Protein AF-A0A8T5LR66-F1 (afdb_monomer_lite)

Structure (mmCIF, N/CA/C/O backbone):
data_AF-A0A8T5LR66-F1
#
_entry.id   AF-A0A8T5LR66-F1
#
loop_
_atom_site.group_PDB
_atom_site.id
_atom_site.type_symbol
_atom_site.label_atom_id
_atom_site.label_alt_id
_atom_site.label_comp_id
_atom_site.label_asym_id
_atom_site.label_entity_id
_atom_site.label_seq_id
_atom_site.pdbx_PDB_ins_code
_atom_site.Cartn_x
_atom_site.Cartn_y
_atom_site.Cartn_z
_atom_site.occupancy
_atom_site.B_iso_or_equiv
_atom_site.auth_seq_id
_atom_site.auth_comp_id
_atom_site.auth_asym_id
_atom_site.auth_atom_id
_atom_site.pdbx_PDB_model_num
ATOM 1 N N . MET A 1 1 ? -13.169 14.333 25.405 1.00 42.53 1 MET A N 1
ATOM 2 C CA . MET A 1 1 ? -13.064 12.863 25.346 1.00 42.53 1 MET A CA 1
ATOM 3 C C . MET A 1 1 ? -12.714 12.524 23.920 1.00 42.53 1 MET A C 1
ATOM 5 O O . MET A 1 1 ? -13.544 12.734 23.043 1.00 42.53 1 MET A O 1
ATOM 9 N N . GLU A 1 2 ? -11.456 12.178 23.678 1.00 50.88 2 GLU A N 1
ATOM 10 C CA . GLU A 1 2 ? -11.013 11.786 22.343 1.00 50.88 2 GLU A CA 1
ATOM 11 C C . GLU A 1 2 ? -11.620 10.422 22.004 1.00 50.88 2 GLU A C 1
ATOM 13 O O . GLU A 1 2 ? -11.727 9.544 22.858 1.00 50.88 2 GLU A O 1
ATOM 18 N N . LYS A 1 3 ? -12.153 10.317 20.788 1.00 60.91 3 LYS A N 1
ATOM 19 C CA . LYS A 1 3 ? -12.926 9.171 20.306 1.00 60.91 3 LYS A CA 1
ATOM 20 C C . LYS A 1 3 ? -11.989 7.986 20.063 1.00 60.91 3 LYS A C 1
ATOM 22 O O . LYS A 1 3 ? -10.918 8.184 19.489 1.00 60.91 3 LYS A O 1
ATOM 27 N N . ASN A 1 4 ? -12.427 6.778 20.426 1.00 81.50 4 ASN A N 1
ATOM 28 C CA . ASN A 1 4 ? -11.738 5.525 20.102 1.00 81.50 4 ASN A CA 1
ATOM 29 C C . ASN A 1 4 ? -11.409 5.510 18.605 1.00 81.50 4 ASN A C 1
ATOM 31 O O . ASN A 1 4 ? -12.322 5.553 17.780 1.00 81.50 4 ASN A O 1
ATOM 35 N N . THR A 1 5 ? -10.125 5.522 18.245 1.00 86.94 5 THR A N 1
ATOM 36 C CA . THR A 1 5 ? -9.706 5.608 16.840 1.00 86.94 5 THR A CA 1
ATOM 37 C C . THR A 1 5 ? -8.951 4.353 16.434 1.00 86.94 5 THR A C 1
ATOM 39 O O . THR A 1 5 ? -7.965 3.988 17.065 1.00 86.94 5 THR A O 1
ATOM 42 N N . PHE A 1 6 ? -9.396 3.702 15.363 1.00 89.62 6 PHE A N 1
ATOM 43 C CA . PHE A 1 6 ? -8.672 2.628 14.691 1.00 89.62 6 PHE A CA 1
ATOM 44 C C . PHE A 1 6 ? -7.875 3.211 13.526 1.00 89.62 6 PHE A C 1
ATOM 46 O O . PHE A 1 6 ? -8.443 3.791 12.599 1.00 89.62 6 PHE A O 1
ATOM 53 N N . GLU A 1 7 ? -6.557 3.042 13.557 1.00 88.00 7 GLU A N 1
ATOM 54 C CA . GLU A 1 7 ? -5.647 3.463 12.498 1.00 88.00 7 GLU A CA 1
ATOM 55 C C . GLU A 1 7 ? -5.151 2.248 11.710 1.00 88.00 7 GLU A C 1
ATOM 57 O O . GLU A 1 7 ? -4.355 1.449 12.202 1.00 88.00 7 GLU A O 1
ATOM 62 N N . TRP A 1 8 ? -5.585 2.130 10.453 1.00 88.25 8 TRP A N 1
ATOM 63 C CA . TRP A 1 8 ? -5.033 1.146 9.524 1.00 88.25 8 TRP A CA 1
ATOM 64 C C . TRP A 1 8 ? -3.772 1.670 8.866 1.00 88.25 8 TRP A C 1
ATOM 66 O O . TRP A 1 8 ? -3.844 2.558 8.015 1.00 88.25 8 TRP A O 1
ATOM 76 N N . THR A 1 9 ? -2.634 1.061 9.188 1.00 82.12 9 THR A N 1
ATOM 77 C CA . THR A 1 9 ? -1.329 1.480 8.670 1.00 82.12 9 THR A CA 1
ATOM 78 C C . THR A 1 9 ? -0.774 0.480 7.653 1.00 82.12 9 THR A C 1
ATOM 80 O O . THR A 1 9 ? -0.685 -0.716 7.937 1.00 82.12 9 THR A O 1
ATOM 83 N N . CYS A 1 10 ? -0.344 0.940 6.469 1.00 78.44 10 CYS A N 1
ATOM 84 C CA . CYS A 1 10 ? 0.348 0.098 5.472 1.00 78.44 10 CYS A CA 1
ATOM 85 C C . CYS A 1 10 ? 1.529 0.803 4.805 1.00 78.44 10 CYS A C 1
ATOM 87 O O . CYS A 1 10 ? 1.403 1.969 4.465 1.00 78.44 10 CYS A O 1
ATOM 89 N N . THR A 1 11 ? 2.617 0.106 4.468 1.00 69.81 11 THR A N 1
ATOM 90 C CA . THR A 1 11 ? 3.707 0.708 3.672 1.00 69.81 11 THR A CA 1
ATOM 91 C C . THR A 1 11 ? 3.332 0.947 2.214 1.00 69.81 11 THR A C 1
ATOM 93 O O . THR A 1 11 ? 2.849 0.034 1.548 1.00 69.81 11 THR A O 1
ATOM 96 N N . GLY A 1 12 ? 3.587 2.161 1.709 1.00 61.88 12 GLY A N 1
ATOM 97 C CA . GLY A 1 12 ? 3.416 2.518 0.295 1.00 61.88 12 GLY A CA 1
ATOM 98 C C . GLY A 1 12 ? 1.957 2.635 -0.180 1.00 61.88 12 GLY A C 1
ATOM 99 O O . GLY A 1 12 ? 1.082 1.918 0.295 1.00 61.88 12 GLY A O 1
ATOM 100 N N . ASN A 1 13 ? 1.717 3.582 -1.101 1.00 61.88 13 ASN A N 1
ATOM 101 C CA . ASN A 1 13 ? 0.562 3.833 -1.998 1.00 61.88 13 ASN A CA 1
ATOM 102 C C . ASN A 1 13 ? -0.888 3.551 -1.548 1.00 61.88 13 ASN A C 1
ATOM 104 O O . ASN A 1 13 ? -1.820 3.691 -2.343 1.00 61.88 13 ASN A O 1
ATOM 108 N N . ARG A 1 14 ? -1.126 3.275 -0.261 1.00 70.25 14 ARG A N 1
ATOM 109 C CA . ARG A 1 14 ? -2.447 2.974 0.317 1.00 70.25 14 ARG A CA 1
ATOM 110 C C . ARG A 1 14 ? -3.093 1.733 -0.306 1.00 70.25 14 ARG A C 1
ATOM 112 O O . ARG A 1 14 ? -4.313 1.577 -0.264 1.00 70.25 14 ARG A O 1
ATOM 119 N N . GLY A 1 15 ? -2.280 0.840 -0.874 1.00 76.06 15 GLY A N 1
ATOM 120 C CA . GLY A 1 15 ? -2.750 -0.375 -1.535 1.00 76.06 15 GLY A CA 1
ATOM 121 C C . GLY A 1 15 ? -3.459 -1.340 -0.582 1.00 76.06 15 GLY A C 1
ATOM 122 O O . GLY A 1 15 ? -4.232 -2.171 -1.038 1.00 76.06 15 GLY A O 1
ATOM 123 N N . ARG A 1 16 ? -3.237 -1.231 0.736 1.00 86.44 16 ARG A N 1
ATOM 124 C CA . ARG A 1 16 ? -3.819 -2.134 1.746 1.00 86.44 16 ARG A CA 1
ATOM 125 C C . ARG A 1 16 ? -4.579 -1.404 2.850 1.00 86.44 16 ARG A C 1
ATOM 127 O O . ARG A 1 16 ? -5.647 -1.869 3.237 1.00 86.44 16 ARG A O 1
ATOM 134 N N . SER A 1 17 ? -4.071 -0.270 3.341 1.00 87.00 17 SER A N 1
ATOM 135 C CA . SER A 1 17 ? -4.702 0.474 4.442 1.00 87.00 17 SER A CA 1
ATOM 136 C C . SER A 1 17 ? -6.082 1.007 4.078 1.00 87.00 17 SER A C 1
ATOM 138 O O . SER A 1 17 ? -7.000 0.897 4.882 1.00 87.00 17 SER A O 1
ATOM 140 N N . GLU A 1 18 ? -6.258 1.524 2.860 1.00 88.69 18 GLU A N 1
ATOM 141 C CA . GLU A 1 18 ? -7.542 2.091 2.445 1.00 88.69 18 GLU A CA 1
ATOM 142 C C . GLU A 1 18 ? -8.639 1.025 2.271 1.00 88.69 18 GLU A C 1
ATOM 144 O O . GLU A 1 18 ? -9.711 1.189 2.857 1.00 88.69 18 GLU A O 1
ATOM 149 N N . PRO A 1 19 ? -8.394 -0.110 1.582 1.00 90.75 19 PRO A N 1
ATOM 150 C CA . PRO A 1 19 ? -9.322 -1.238 1.627 1.00 90.75 19 PRO A CA 1
ATOM 151 C C . PRO A 1 19 ? -9.619 -1.723 3.049 1.00 90.75 19 PRO A C 1
ATOM 153 O O . PRO A 1 19 ? -10.771 -1.981 3.375 1.00 90.75 19 PRO A O 1
ATOM 156 N N . SER A 1 20 ? -8.602 -1.808 3.913 1.00 92.44 20 SER A N 1
ATOM 157 C CA . SER A 1 20 ? -8.780 -2.284 5.293 1.00 92.44 20 SER A CA 1
ATOM 158 C C . SER A 1 20 ? -9.680 -1.358 6.106 1.00 92.44 20 SER A C 1
ATOM 160 O O . SER A 1 20 ? -10.569 -1.836 6.801 1.00 92.44 20 SER A O 1
ATOM 162 N N . ARG A 1 21 ? -9.529 -0.036 5.949 1.00 93.31 21 ARG A N 1
ATOM 163 C CA . ARG A 1 21 ? -10.430 0.956 6.548 1.00 93.31 21 ARG A CA 1
ATOM 164 C C . ARG A 1 21 ? -11.879 0.724 6.129 1.00 93.31 21 ARG A C 1
ATOM 166 O O . ARG A 1 21 ? -12.751 0.725 6.990 1.00 93.31 21 ARG A O 1
ATOM 173 N N . LEU A 1 22 ? -12.139 0.517 4.838 1.00 93.94 22 LEU A N 1
ATOM 174 C CA . LEU A 1 22 ? -13.497 0.285 4.335 1.00 93.94 22 LEU A CA 1
ATOM 175 C C . LEU A 1 22 ? -14.091 -1.030 4.860 1.00 93.94 22 LEU A C 1
ATOM 177 O O . LEU A 1 22 ? -15.219 -1.032 5.339 1.00 93.94 22 LEU A O 1
ATOM 181 N N . ILE A 1 23 ? -13.310 -2.116 4.865 1.00 94.75 23 ILE A N 1
ATOM 182 C CA . ILE A 1 23 ? -13.732 -3.407 5.439 1.00 94.75 23 ILE A CA 1
ATOM 183 C C . ILE A 1 23 ? -14.031 -3.264 6.941 1.00 94.75 23 ILE A C 1
ATOM 185 O O . ILE A 1 23 ? -14.982 -3.852 7.451 1.00 94.75 23 ILE A O 1
ATOM 189 N N . SER A 1 24 ? -13.246 -2.470 7.671 1.00 94.38 24 SER A N 1
ATOM 190 C CA . SER A 1 24 ? -13.518 -2.198 9.083 1.00 94.38 24 SER A CA 1
ATOM 191 C C . SER A 1 24 ? -14.770 -1.377 9.316 1.00 94.38 24 SER A C 1
ATOM 193 O O . SER A 1 24 ? -15.470 -1.655 10.281 1.00 94.38 24 SER A O 1
ATOM 195 N N . LEU A 1 25 ? -15.053 -0.383 8.475 1.00 93.94 25 LEU A N 1
ATOM 196 C CA . LEU A 1 25 ? -16.280 0.400 8.599 1.00 93.94 25 LEU A CA 1
ATOM 197 C C . LEU A 1 25 ? -17.513 -0.484 8.416 1.00 93.94 25 LEU A C 1
ATOM 199 O O . LEU A 1 25 ? -18.395 -0.439 9.264 1.00 93.94 25 LEU A O 1
ATOM 203 N N . ASP A 1 26 ? -17.520 -1.350 7.402 1.00 93.00 26 ASP A N 1
ATOM 204 C CA . ASP A 1 26 ? -18.584 -2.343 7.201 1.00 93.00 26 ASP A CA 1
ATOM 205 C C . ASP A 1 26 ? -18.747 -3.259 8.435 1.00 93.00 26 ASP A C 1
ATOM 207 O O . ASP A 1 26 ? -19.845 -3.444 8.968 1.00 93.00 26 ASP A O 1
ATOM 211 N N . ARG A 1 27 ? -17.629 -3.746 8.996 1.00 93.94 27 ARG A N 1
ATOM 212 C CA . ARG A 1 27 ? -17.646 -4.561 10.223 1.00 93.94 27 ARG A CA 1
ATOM 213 C C . ARG A 1 27 ? -18.183 -3.803 11.445 1.00 93.94 27 ARG A C 1
ATOM 215 O O . ARG A 1 27 ? -18.903 -4.390 12.248 1.00 93.94 27 ARG A O 1
ATOM 222 N N . LEU A 1 28 ? -17.838 -2.529 11.614 1.00 93.19 28 LEU A N 1
ATOM 223 C CA . LEU A 1 28 ? -18.317 -1.698 12.726 1.00 93.19 28 LEU A CA 1
ATOM 224 C C . LEU A 1 28 ? -19.781 -1.284 12.558 1.00 93.19 28 LEU A C 1
ATOM 226 O O . LEU A 1 28 ? -20.495 -1.165 13.555 1.00 93.19 28 LEU A O 1
ATOM 230 N N . GLU A 1 29 ? -20.244 -1.101 11.322 1.00 93.31 29 GLU A N 1
ATOM 231 C CA . GLU A 1 29 ? -21.654 -0.881 11.001 1.00 93.31 29 GLU A CA 1
ATOM 232 C C . GLU A 1 29 ? -22.503 -2.077 11.433 1.00 93.31 29 GLU A C 1
ATOM 234 O O . GLU A 1 29 ? -23.520 -1.899 12.105 1.00 93.31 29 GLU A O 1
ATOM 239 N N . HIS A 1 30 ? -22.032 -3.299 11.159 1.00 91.88 30 HIS A N 1
ATOM 240 C CA . HIS A 1 30 ? -22.679 -4.531 11.613 1.00 91.88 30 HIS A CA 1
ATOM 241 C C . HIS A 1 30 ? -22.893 -4.563 13.139 1.00 91.88 30 HIS A C 1
ATOM 243 O O . HIS A 1 30 ? -23.933 -5.025 13.610 1.00 91.88 30 HIS A O 1
ATOM 249 N N . TYR A 1 31 ? -21.946 -4.021 13.911 1.00 93.50 31 TYR A N 1
ATOM 250 C CA . TYR A 1 31 ? -22.053 -3.901 15.370 1.00 93.50 31 TYR A CA 1
ATOM 251 C C . TYR A 1 31 ? -22.746 -2.623 15.859 1.00 93.50 31 TYR A C 1
ATOM 253 O O . TYR A 1 31 ? -22.945 -2.470 17.062 1.00 93.50 31 TYR A O 1
ATOM 261 N N . LYS A 1 32 ? -23.142 -1.712 14.961 1.00 93.31 32 LYS A N 1
ATOM 262 C CA . LYS A 1 32 ? -23.705 -0.390 15.289 1.00 93.31 32 LYS A CA 1
ATOM 263 C C . LYS A 1 32 ? -22.756 0.484 16.124 1.00 93.31 32 LYS A C 1
ATOM 265 O O . LYS A 1 32 ? -23.194 1.216 17.007 1.00 93.31 32 LYS A O 1
ATOM 270 N N . LEU A 1 33 ? -21.454 0.416 15.836 1.00 92.88 33 LEU A N 1
ATOM 271 C CA . LEU A 1 33 ? -20.398 1.123 16.577 1.00 92.88 33 LEU A CA 1
ATOM 272 C C . LEU A 1 33 ? -19.794 2.321 15.822 1.00 92.88 33 LEU A C 1
ATOM 274 O O . LEU A 1 33 ? -18.859 2.943 16.325 1.00 92.88 33 LEU A O 1
ATOM 278 N N . LEU A 1 34 ? -20.317 2.674 14.641 1.00 89.94 34 LEU A N 1
ATOM 279 C CA . LEU A 1 34 ? -19.781 3.770 13.814 1.00 89.94 34 LEU A CA 1
ATOM 280 C C . LEU A 1 34 ? -19.778 5.139 14.517 1.00 89.94 34 LEU A C 1
ATOM 282 O O . LEU A 1 34 ? -18.896 5.954 14.260 1.00 89.94 34 LEU A O 1
ATOM 286 N N . ASP A 1 35 ? -20.715 5.384 15.436 1.00 88.25 35 ASP A N 1
ATOM 287 C CA . ASP A 1 35 ? -20.771 6.641 16.198 1.00 88.25 35 ASP A CA 1
ATOM 288 C C . ASP A 1 35 ? -19.736 6.703 17.335 1.00 88.25 35 ASP A C 1
ATOM 290 O O . ASP A 1 35 ? -19.426 7.782 17.852 1.00 88.25 35 ASP A O 1
ATOM 294 N N . LEU A 1 36 ? -19.195 5.546 17.729 1.00 87.00 36 LEU A N 1
ATOM 295 C CA . LEU A 1 36 ? -18.281 5.388 18.861 1.00 87.00 36 LEU A CA 1
ATOM 296 C C . LEU A 1 36 ? -16.822 5.272 18.427 1.00 87.00 36 LEU A C 1
ATOM 298 O O . LEU A 1 36 ? -15.931 5.686 19.173 1.00 87.00 36 LEU A O 1
ATOM 302 N N . ILE A 1 37 ? -16.581 4.702 17.245 1.00 88.69 37 ILE A N 1
ATOM 303 C CA . ILE A 1 37 ? -15.244 4.368 16.762 1.00 88.69 37 ILE A CA 1
ATOM 304 C C . ILE A 1 37 ? -14.977 5.083 15.445 1.00 88.69 37 ILE A C 1
ATOM 306 O O . ILE A 1 37 ? -15.639 4.852 14.436 1.00 88.69 37 ILE A O 1
ATOM 310 N N . ASN A 1 38 ? -13.955 5.932 15.452 1.00 88.75 38 ASN A N 1
ATOM 311 C CA . ASN A 1 38 ? -13.423 6.530 14.240 1.00 88.75 38 ASN A CA 1
ATOM 312 C C . ASN A 1 38 ? -12.459 5.548 13.559 1.00 88.75 38 ASN A C 1
ATOM 314 O O . ASN A 1 38 ? -11.653 4.915 14.236 1.00 88.75 38 ASN A O 1
ATOM 318 N N . VAL A 1 39 ? -12.490 5.444 12.230 1.00 89.00 39 VAL A N 1
ATOM 319 C CA . VAL A 1 39 ? -11.548 4.598 11.479 1.00 89.00 39 VAL A CA 1
ATOM 320 C C . VAL A 1 39 ? -10.841 5.426 10.422 1.00 89.00 39 VAL A C 1
ATOM 322 O O . VAL A 1 39 ? -11.473 5.968 9.511 1.00 89.00 39 VAL A O 1
ATOM 325 N N . ILE A 1 40 ? -9.518 5.466 10.512 1.00 87.38 40 ILE A N 1
ATOM 326 C CA . ILE A 1 40 ? -8.658 6.180 9.573 1.00 87.38 40 ILE A CA 1
ATOM 327 C C . ILE A 1 40 ? -7.748 5.212 8.824 1.00 87.38 40 ILE A C 1
ATOM 329 O O . ILE A 1 40 ? -7.439 4.113 9.294 1.00 87.38 40 ILE A O 1
ATOM 333 N N . SER A 1 41 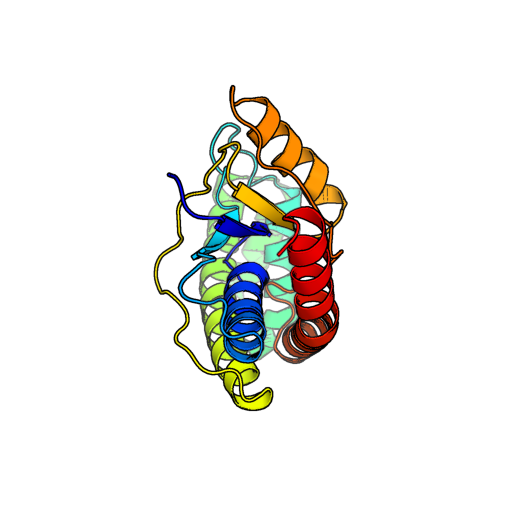? -7.316 5.631 7.641 1.00 86.62 41 SER A N 1
ATOM 334 C CA . SER A 1 41 ? -6.326 4.922 6.833 1.00 86.62 41 SER A CA 1
ATOM 335 C C . SER A 1 41 ? -5.069 5.766 6.699 1.00 86.62 41 SER A C 1
ATOM 337 O O . SER A 1 41 ? -4.987 6.711 5.912 1.00 86.62 41 SER A O 1
ATOM 339 N N . SER A 1 42 ? -4.021 5.371 7.408 1.00 76.81 42 SER A N 1
ATOM 340 C CA . SER A 1 42 ? -2.698 5.892 7.126 1.00 76.81 42 SER A CA 1
ATOM 341 C C . SER A 1 42 ? -2.004 4.945 6.151 1.00 76.81 42 SER A C 1
ATOM 343 O O . SER A 1 42 ? -1.578 3.831 6.447 1.00 76.81 42 SER A O 1
ATOM 345 N N . GLY A 1 43 ? -1.872 5.366 4.896 1.00 66.69 43 GLY A N 1
ATOM 346 C CA . GLY A 1 43 ? -0.707 4.886 4.159 1.00 66.69 43 GLY A CA 1
ATOM 347 C C . GLY A 1 43 ? 0.511 5.372 4.938 1.00 66.69 43 GLY A C 1
ATOM 348 O O . GLY A 1 43 ? 0.607 6.561 5.204 1.00 66.69 43 GLY A O 1
ATOM 349 N N . THR A 1 44 ? 1.456 4.523 5.320 1.00 54.47 44 THR A N 1
ATOM 350 C CA . THR A 1 44 ? 2.791 5.024 5.613 1.00 54.47 44 THR A CA 1
ATOM 351 C C . THR A 1 44 ? 3.415 5.475 4.292 1.00 54.47 44 THR A C 1
ATOM 353 O O . THR A 1 44 ? 4.164 4.755 3.641 1.00 54.47 44 THR A O 1
ATOM 356 N N . GLN A 1 45 ? 3.116 6.714 3.903 1.00 53.78 45 GLN A N 1
ATOM 357 C CA . GLN A 1 45 ? 4.187 7.646 3.557 1.00 53.78 45 GLN A CA 1
ATOM 358 C C . GLN A 1 45 ? 4.614 8.390 4.819 1.00 53.78 45 GLN A C 1
ATOM 360 O O . GLN A 1 45 ? 4.777 9.602 4.799 1.00 53.78 45 GLN A O 1
ATOM 365 N N . VAL A 1 46 ? 4.737 7.689 5.949 1.00 41.03 46 VAL A N 1
ATOM 366 C CA . VAL A 1 46 ? 5.171 8.357 7.171 1.00 41.03 46 VAL A CA 1
ATOM 367 C C . VAL A 1 46 ? 6.538 8.971 6.929 1.00 41.03 46 VAL A C 1
ATOM 369 O O . VAL A 1 46 ? 6.762 10.082 7.377 1.00 41.03 46 VAL A O 1
ATOM 372 N N . ASP A 1 47 ? 7.372 8.318 6.107 1.00 32.62 47 ASP A N 1
ATOM 373 C CA . ASP A 1 47 ? 8.725 8.762 5.853 1.00 32.62 47 ASP A CA 1
ATOM 374 C C . ASP A 1 47 ? 9.385 8.077 4.600 1.00 32.62 47 ASP A C 1
ATOM 376 O O . ASP A 1 47 ? 10.177 7.156 4.734 1.00 32.62 47 ASP A O 1
ATOM 380 N N . ASP A 1 48 ? 9.139 8.536 3.347 1.00 48.25 48 ASP A N 1
ATOM 381 C CA . ASP A 1 48 ? 10.301 8.858 2.444 1.00 48.25 48 ASP A CA 1
ATOM 382 C C . ASP A 1 48 ? 11.257 9.799 3.231 1.00 48.25 48 ASP A C 1
ATOM 384 O O . ASP A 1 48 ? 12.490 9.743 3.206 1.00 48.25 48 ASP A O 1
ATOM 388 N N . ILE A 1 49 ? 10.541 10.610 4.009 1.00 39.75 49 ILE A N 1
ATOM 389 C CA . ILE A 1 49 ? 10.768 11.597 5.043 1.00 39.75 49 ILE A CA 1
ATOM 390 C C . ILE A 1 49 ? 11.563 10.968 6.216 1.00 39.75 49 ILE A C 1
ATOM 392 O O . ILE A 1 49 ? 11.908 9.792 6.210 1.00 39.75 49 ILE A O 1
ATOM 396 N N . LYS A 1 50 ? 12.014 11.776 7.165 1.00 36.44 50 LYS A N 1
ATOM 397 C CA . LYS A 1 50 ? 13.066 11.536 8.164 1.00 36.44 50 LYS A CA 1
ATOM 398 C C . LYS A 1 50 ? 14.425 11.091 7.620 1.00 36.44 50 LYS A C 1
ATOM 400 O O . LYS A 1 50 ? 15.409 11.604 8.134 1.00 36.44 50 LYS A O 1
ATOM 405 N N . SER A 1 51 ? 14.547 10.214 6.617 1.00 40.56 51 SER A N 1
ATOM 406 C CA . SER A 1 51 ? 15.812 9.512 6.322 1.00 40.56 51 SER A CA 1
ATOM 407 C C . SER A 1 51 ? 16.314 9.519 4.873 1.00 40.56 51 SER A C 1
ATOM 409 O O . SER A 1 51 ? 17.455 9.115 4.652 1.00 40.56 51 SER A O 1
ATOM 411 N N . GLY A 1 52 ? 15.520 9.934 3.881 1.00 41.38 52 GLY A N 1
ATOM 412 C CA . GLY A 1 52 ? 15.945 9.910 2.472 1.00 41.38 52 GLY A CA 1
ATOM 413 C C . GLY A 1 52 ? 16.101 8.498 1.886 1.00 41.38 52 GLY A C 1
ATOM 414 O O . GLY A 1 52 ? 16.847 8.308 0.927 1.00 41.38 52 GLY A O 1
ATOM 415 N N . ARG A 1 53 ? 15.437 7.488 2.472 1.00 46.06 53 ARG A N 1
ATOM 416 C CA . ARG A 1 53 ? 15.632 6.063 2.141 1.00 46.06 53 ARG A CA 1
ATOM 417 C C . ARG A 1 53 ? 14.508 5.380 1.358 1.00 46.06 53 ARG A C 1
ATOM 419 O O . ARG A 1 53 ? 14.680 4.198 1.073 1.00 46.06 53 ARG A O 1
ATOM 426 N N . ALA A 1 54 ? 13.413 6.019 0.927 1.00 50.62 54 ALA A N 1
ATOM 427 C CA . ALA A 1 54 ? 12.473 5.302 0.037 1.00 50.62 54 ALA A CA 1
ATOM 428 C C . ALA A 1 54 ? 12.970 5.191 -1.421 1.00 50.62 54 ALA A C 1
ATOM 430 O O . ALA A 1 54 ? 12.234 4.759 -2.303 1.00 50.62 54 ALA A O 1
ATOM 431 N N . ARG A 1 55 ? 14.244 5.527 -1.668 1.00 58.59 55 ARG A N 1
ATOM 432 C CA . ARG A 1 55 ? 14.948 5.395 -2.949 1.00 58.59 55 ARG A CA 1
ATOM 433 C C . ARG A 1 55 ? 16.325 4.758 -2.772 1.00 58.59 55 ARG A C 1
ATOM 435 O O . ARG A 1 55 ? 17.313 5.268 -3.296 1.00 58.59 55 ARG A O 1
ATOM 442 N N . THR A 1 56 ? 16.432 3.674 -2.000 1.00 73.12 56 THR A N 1
ATOM 443 C CA . THR A 1 56 ? 17.656 2.863 -2.106 1.00 73.12 56 THR A CA 1
ATOM 444 C C . THR A 1 56 ? 17.752 2.312 -3.527 1.00 73.12 56 THR A C 1
ATOM 446 O O . THR A 1 56 ? 16.724 2.115 -4.186 1.00 73.12 56 THR A O 1
ATOM 449 N N . VAL A 1 57 ? 18.975 2.101 -4.015 1.00 79.69 57 VAL A N 1
ATOM 450 C CA . VAL A 1 57 ? 19.199 1.540 -5.354 1.00 79.69 57 VAL A CA 1
ATOM 451 C C . VAL A 1 57 ? 18.451 0.215 -5.489 1.00 79.69 57 VAL A C 1
ATOM 453 O O . VAL A 1 57 ? 17.733 0.030 -6.460 1.00 79.69 57 VAL A O 1
ATOM 456 N N . GLU A 1 58 ? 18.484 -0.627 -4.455 1.00 79.56 58 GLU A N 1
ATOM 457 C CA . GLU A 1 58 ? 17.829 -1.937 -4.435 1.00 79.56 58 GLU A CA 1
ATOM 458 C C . GLU A 1 58 ? 16.305 -1.840 -4.573 1.00 79.56 58 GLU A C 1
ATOM 460 O O . GLU A 1 58 ? 15.703 -2.612 -5.316 1.00 79.56 58 GLU A O 1
ATOM 465 N N . TYR A 1 59 ? 15.662 -0.892 -3.881 1.00 78.31 59 TYR A N 1
ATOM 466 C CA . TYR A 1 59 ? 14.214 -0.710 -3.997 1.00 78.31 59 TYR A CA 1
ATOM 467 C C . TYR A 1 59 ? 13.824 -0.131 -5.360 1.00 78.31 59 TYR A C 1
ATOM 469 O O . TYR A 1 59 ? 12.848 -0.577 -5.965 1.00 78.31 59 TYR A O 1
ATOM 477 N N . MET A 1 60 ? 14.590 0.846 -5.860 1.00 83.50 60 MET A N 1
ATOM 478 C CA . MET A 1 60 ? 14.359 1.389 -7.198 1.00 83.50 60 MET A CA 1
ATOM 479 C C . MET A 1 60 ? 14.516 0.300 -8.257 1.00 83.50 60 MET A C 1
ATOM 481 O O . MET A 1 60 ? 13.646 0.174 -9.115 1.00 83.50 60 MET A O 1
ATOM 485 N N . ASP A 1 61 ? 15.561 -0.517 -8.154 1.00 88.50 61 ASP A N 1
ATOM 486 C CA . ASP A 1 61 ? 15.810 -1.628 -9.063 1.00 88.50 61 ASP A CA 1
ATOM 487 C C . ASP A 1 61 ? 14.719 -2.691 -8.997 1.00 88.50 61 ASP A C 1
ATOM 489 O O . ASP A 1 61 ? 14.283 -3.146 -10.048 1.00 88.50 61 ASP A O 1
ATOM 493 N N . ASP A 1 62 ? 14.218 -3.066 -7.817 1.00 87.00 62 ASP A N 1
ATOM 494 C CA . ASP A 1 62 ? 13.094 -4.008 -7.715 1.00 87.00 62 ASP A CA 1
ATOM 495 C C . ASP A 1 62 ? 11.863 -3.495 -8.483 1.00 87.00 62 ASP A C 1
ATOM 497 O O . ASP A 1 62 ? 11.308 -4.197 -9.333 1.00 87.00 62 ASP A O 1
ATOM 501 N N . ILE A 1 63 ? 11.471 -2.236 -8.265 1.00 87.50 63 ILE A N 1
ATOM 502 C CA . ILE A 1 63 ? 10.321 -1.639 -8.960 1.00 87.50 63 ILE A CA 1
ATOM 503 C C . ILE A 1 63 ? 10.571 -1.507 -10.467 1.00 87.50 63 ILE A C 1
ATOM 505 O O . ILE A 1 63 ? 9.681 -1.808 -11.267 1.00 87.50 63 ILE A O 1
ATOM 509 N N . ILE A 1 64 ? 11.773 -1.096 -10.871 1.00 93.12 64 ILE A N 1
ATOM 510 C CA . ILE A 1 64 ? 12.154 -0.999 -12.282 1.00 93.12 64 ILE A CA 1
ATOM 511 C C . ILE A 1 64 ? 12.140 -2.385 -12.940 1.00 93.12 64 ILE A C 1
ATOM 513 O O . ILE A 1 64 ? 11.585 -2.537 -14.024 1.00 93.12 64 ILE A O 1
ATOM 517 N N . ASN A 1 65 ? 12.675 -3.415 -12.288 1.00 93.94 65 ASN A N 1
ATOM 518 C CA . ASN A 1 65 ? 12.717 -4.776 -12.822 1.00 93.94 65 ASN A CA 1
ATOM 519 C C . ASN A 1 65 ? 11.308 -5.362 -12.981 1.00 93.94 65 ASN A C 1
ATOM 521 O O . ASN A 1 65 ? 11.020 -5.995 -13.998 1.00 93.94 65 ASN A O 1
ATOM 525 N N . ARG A 1 66 ? 10.387 -5.089 -12.046 1.00 93.00 66 ARG A N 1
ATOM 526 C CA . ARG A 1 66 ? 8.958 -5.412 -12.227 1.00 93.00 66 ARG A CA 1
ATOM 527 C C . ARG A 1 66 ? 8.387 -4.725 -13.468 1.00 93.00 66 ARG A C 1
ATOM 529 O O . ARG A 1 66 ? 7.684 -5.364 -14.249 1.00 93.00 66 ARG A O 1
ATOM 536 N N . ALA A 1 67 ? 8.711 -3.449 -13.683 1.00 95.06 67 ALA A N 1
ATOM 537 C CA . ALA A 1 67 ? 8.263 -2.700 -14.856 1.00 95.06 67 ALA A CA 1
ATOM 538 C C . ALA A 1 67 ? 8.860 -3.232 -16.165 1.00 95.06 67 ALA A C 1
ATOM 540 O O . ALA A 1 67 ? 8.137 -3.349 -17.150 1.00 95.06 67 ALA A O 1
ATOM 541 N N . VAL A 1 68 ? 10.134 -3.634 -16.171 1.00 96.56 68 VAL A N 1
ATOM 542 C CA . VAL A 1 68 ? 10.773 -4.308 -17.311 1.00 96.56 68 VAL A CA 1
ATOM 543 C C . VAL A 1 68 ? 10.063 -5.626 -17.625 1.00 96.56 68 VAL A C 1
ATOM 545 O O . VAL A 1 68 ? 9.679 -5.853 -18.772 1.00 96.56 68 VAL A O 1
ATOM 548 N N . ASN A 1 69 ? 9.812 -6.461 -16.613 1.00 95.75 69 ASN A N 1
ATOM 549 C CA . ASN A 1 69 ? 9.123 -7.746 -16.779 1.00 95.75 69 ASN A CA 1
ATOM 550 C C . ASN A 1 69 ? 7.703 -7.580 -17.339 1.00 95.75 69 ASN A C 1
ATOM 552 O O . ASN A 1 69 ? 7.245 -8.406 -18.128 1.00 95.75 69 ASN A O 1
ATOM 556 N N . ARG A 1 70 ? 7.019 -6.490 -16.973 1.00 95.00 70 ARG A N 1
ATOM 557 C CA . ARG A 1 70 ? 5.670 -6.159 -17.454 1.00 95.00 70 ARG A CA 1
ATOM 558 C C . ARG A 1 70 ? 5.655 -5.218 -18.658 1.00 95.00 70 ARG A C 1
ATOM 560 O O . ARG A 1 70 ? 4.585 -4.821 -19.117 1.00 95.00 70 ARG A O 1
ATOM 567 N N . ASN A 1 71 ? 6.811 -4.885 -19.233 1.00 96.25 71 ASN A N 1
ATOM 568 C CA . ASN A 1 71 ? 6.883 -3.857 -20.268 1.00 96.25 71 ASN A CA 1
ATOM 569 C C . ASN A 1 71 ? 6.115 -4.230 -21.542 1.00 96.25 71 ASN A C 1
ATOM 571 O O . ASN A 1 71 ? 5.571 -3.360 -22.212 1.00 96.25 71 ASN A O 1
ATOM 575 N N . LYS A 1 72 ? 6.042 -5.525 -21.867 1.00 94.62 72 LYS A N 1
ATOM 576 C CA . LYS A 1 72 ? 5.281 -6.023 -23.023 1.00 94.62 72 LYS A CA 1
ATOM 577 C C . LYS A 1 72 ? 3.772 -5.786 -22.882 1.00 94.62 72 LYS A C 1
ATOM 579 O O . LYS A 1 72 ? 3.101 -5.582 -23.885 1.00 94.62 72 LYS A O 1
ATOM 584 N N . GLU A 1 73 ? 3.259 -5.846 -21.658 1.00 94.62 73 GLU A N 1
ATOM 585 C CA . GLU A 1 73 ? 1.842 -5.643 -21.341 1.00 94.62 73 GLU A CA 1
ATOM 586 C C . GLU A 1 73 ? 1.510 -4.149 -21.242 1.00 94.62 73 GLU A C 1
ATOM 588 O O . GLU A 1 73 ? 0.493 -3.702 -21.763 1.00 94.62 73 GLU A O 1
ATOM 593 N N . LEU A 1 74 ? 2.386 -3.375 -20.597 1.00 93.88 74 LEU A N 1
ATOM 594 C CA . LEU A 1 74 ? 2.073 -2.014 -20.155 1.00 93.88 74 LEU A CA 1
ATOM 595 C C . LEU A 1 74 ? 2.765 -0.900 -20.944 1.00 93.88 74 LEU A C 1
ATOM 597 O O . LEU A 1 74 ? 2.402 0.264 -20.794 1.00 93.88 74 LEU A O 1
ATOM 601 N N . GLY A 1 75 ? 3.788 -1.219 -21.740 1.00 95.75 75 GLY A N 1
ATOM 602 C CA . GLY A 1 75 ? 4.529 -0.232 -22.530 1.00 95.75 75 GLY A CA 1
ATOM 603 C C . GLY A 1 75 ? 5.174 0.884 -21.697 1.00 95.75 75 GLY A C 1
ATOM 604 O O . GLY A 1 75 ? 5.232 2.025 -22.149 1.00 95.75 75 GLY A O 1
ATOM 605 N N . ILE A 1 76 ? 5.634 0.582 -20.477 1.00 96.44 76 ILE A N 1
ATOM 606 C CA . ILE A 1 76 ? 6.194 1.570 -19.535 1.00 96.44 76 ILE A CA 1
ATOM 607 C C . ILE A 1 76 ? 7.443 2.249 -20.123 1.00 96.44 76 ILE A C 1
ATOM 609 O O . ILE A 1 76 ? 7.623 3.463 -20.008 1.00 96.44 76 ILE A O 1
ATOM 613 N N . TYR A 1 77 ? 8.300 1.468 -20.769 1.00 97.44 77 TYR A N 1
ATOM 614 C CA . TYR A 1 77 ? 9.573 1.862 -21.352 1.00 97.44 77 TYR A CA 1
ATOM 615 C C . TYR A 1 77 ? 9.597 1.573 -22.855 1.00 97.44 77 TYR A C 1
ATOM 617 O O . TYR A 1 77 ? 9.160 0.524 -23.333 1.00 97.44 77 TYR A O 1
ATOM 625 N N . THR A 1 78 ? 10.171 2.503 -23.606 1.00 97.12 78 THR A N 1
ATOM 626 C CA . THR A 1 78 ? 10.514 2.335 -25.019 1.00 97.12 78 THR A CA 1
ATOM 627 C C . THR A 1 78 ? 11.722 1.400 -25.183 1.00 97.12 78 THR A C 1
ATOM 629 O O . THR A 1 78 ? 12.493 1.218 -24.237 1.00 97.12 78 THR A O 1
ATOM 632 N N . PRO A 1 79 ? 11.958 0.839 -26.385 1.00 95.94 79 PRO A N 1
ATOM 633 C CA . PRO A 1 79 ? 13.147 0.021 -26.639 1.00 95.94 79 PRO A CA 1
ATOM 634 C C . PRO A 1 79 ? 14.468 0.739 -26.315 1.00 95.94 79 PRO A C 1
ATOM 636 O O . PRO A 1 79 ? 15.342 0.159 -25.680 1.00 95.94 79 PRO A O 1
ATOM 639 N N . VAL A 1 80 ? 14.581 2.027 -26.667 1.00 96.44 80 VAL A N 1
ATOM 640 C CA . VAL A 1 80 ? 15.774 2.849 -26.385 1.00 96.44 80 VAL A CA 1
ATOM 641 C C . VAL A 1 80 ? 15.985 3.028 -24.879 1.00 96.44 80 VAL A C 1
ATOM 643 O O . VAL A 1 80 ? 17.107 2.925 -24.383 1.00 96.44 80 VAL A O 1
ATOM 646 N N . GLU A 1 81 ? 14.906 3.264 -24.132 1.00 96.38 81 GLU A N 1
ATOM 647 C CA . GLU A 1 81 ? 14.960 3.386 -22.674 1.00 96.38 81 GLU A CA 1
ATOM 648 C C . GLU A 1 81 ? 15.424 2.084 -22.015 1.00 96.38 81 GLU A C 1
ATOM 650 O O . GLU A 1 81 ? 16.286 2.137 -21.140 1.00 96.38 81 GLU A O 1
ATOM 655 N N . LEU A 1 82 ? 14.923 0.927 -22.465 1.00 96.12 82 LEU A N 1
ATOM 656 C CA . LEU A 1 82 ? 15.337 -0.384 -21.951 1.00 96.12 82 LEU A CA 1
ATOM 657 C C . LEU A 1 82 ? 16.834 -0.649 -22.153 1.00 96.12 82 LEU A C 1
ATOM 659 O O . LEU A 1 82 ? 17.484 -1.205 -21.267 1.00 96.12 82 LEU A O 1
ATOM 663 N N . ASP A 1 83 ? 17.400 -0.247 -23.290 1.00 94.62 83 ASP A N 1
ATOM 664 C CA . ASP A 1 83 ? 18.838 -0.387 -23.525 1.00 94.62 83 ASP A CA 1
ATOM 665 C C . ASP A 1 83 ? 19.656 0.577 -22.664 1.00 94.62 83 ASP A C 1
ATOM 667 O O . ASP A 1 83 ? 20.663 0.175 -22.075 1.00 94.62 83 ASP A O 1
ATOM 671 N N . SER A 1 84 ? 19.197 1.822 -22.508 1.00 94.19 84 SER A N 1
ATOM 672 C CA . SER A 1 84 ? 19.858 2.784 -21.620 1.00 94.19 84 SER A CA 1
ATOM 673 C C . SER A 1 84 ? 19.809 2.351 -20.149 1.00 94.19 84 SER A C 1
ATOM 675 O O . SER A 1 84 ? 20.781 2.542 -19.416 1.00 94.19 84 SER A O 1
ATOM 677 N N . LEU A 1 85 ? 18.722 1.696 -19.727 1.00 94.19 85 LEU A N 1
ATOM 678 C CA . LEU A 1 85 ? 18.536 1.233 -18.359 1.00 94.19 85 LEU A CA 1
ATOM 679 C C . LEU A 1 85 ? 19.612 0.217 -17.951 1.00 94.19 85 LEU A C 1
ATOM 681 O O . LEU A 1 85 ? 20.138 0.309 -16.846 1.00 94.19 85 LEU A O 1
ATOM 685 N N . LYS A 1 86 ? 20.023 -0.682 -18.855 1.00 91.69 86 LYS A N 1
ATOM 686 C CA . LYS A 1 86 ? 21.108 -1.652 -18.595 1.00 91.69 86 LYS A CA 1
ATOM 687 C C . LYS A 1 86 ? 22.418 -0.958 -18.204 1.00 91.69 86 LYS A C 1
ATOM 689 O O . LYS A 1 86 ? 23.153 -1.442 -17.345 1.00 91.69 86 LYS A O 1
ATOM 694 N N . ILE A 1 87 ? 22.713 0.184 -18.830 1.00 91.06 87 ILE A N 1
ATOM 695 C CA . ILE A 1 87 ? 23.907 0.992 -18.542 1.00 91.06 87 ILE A CA 1
ATOM 696 C C . ILE A 1 87 ? 23.743 1.708 -17.199 1.00 91.06 87 ILE A C 1
ATOM 698 O O . ILE A 1 87 ? 24.664 1.721 -16.383 1.00 91.06 87 ILE A O 1
ATOM 702 N N . VAL A 1 88 ? 22.562 2.276 -16.960 1.00 90.44 88 VAL A N 1
ATOM 703 C CA . VAL A 1 88 ? 22.232 2.997 -15.725 1.00 90.44 88 VAL A CA 1
ATOM 704 C C . VAL A 1 88 ? 22.322 2.087 -14.498 1.00 90.44 88 VAL A C 1
ATOM 706 O O . VAL A 1 88 ? 22.951 2.475 -13.513 1.00 90.44 88 VAL A O 1
ATOM 709 N N . GLN A 1 89 ? 21.770 0.872 -14.577 1.00 89.19 89 GLN A N 1
ATOM 710 C CA . GLN A 1 89 ? 21.837 -0.128 -13.507 1.00 89.19 89 GLN A CA 1
ATOM 711 C C . GLN A 1 89 ? 23.277 -0.569 -13.238 1.00 89.19 89 GLN A C 1
ATOM 713 O O . GLN A 1 89 ? 23.699 -0.632 -12.092 1.00 89.19 89 GLN A O 1
ATOM 718 N N . LYS A 1 90 ? 24.092 -0.776 -14.282 1.00 88.62 90 LYS A N 1
ATOM 719 C CA . LYS A 1 90 ? 25.513 -1.124 -14.108 1.00 88.62 90 LYS A CA 1
ATOM 720 C C . LYS A 1 90 ? 26.310 -0.036 -13.378 1.00 88.62 90 LYS A C 1
ATOM 722 O O . LYS A 1 90 ? 27.244 -0.346 -12.643 1.00 88.62 90 LYS A O 1
ATOM 727 N N . ASN A 1 91 ? 25.952 1.227 -13.593 1.00 86.56 91 ASN A N 1
ATOM 728 C CA . ASN A 1 91 ? 26.648 2.373 -13.012 1.00 86.56 91 ASN A CA 1
ATOM 729 C C . ASN A 1 91 ? 26.083 2.805 -11.647 1.00 86.56 91 ASN A C 1
ATOM 731 O O . ASN A 1 91 ? 26.618 3.746 -11.063 1.00 86.56 91 ASN A O 1
ATOM 735 N N . ASN A 1 92 ? 25.012 2.168 -11.148 1.00 82.62 92 ASN A N 1
ATOM 736 C CA . ASN A 1 92 ? 24.330 2.511 -9.890 1.00 82.62 92 ASN A CA 1
ATOM 737 C C . ASN A 1 92 ? 24.032 4.016 -9.732 1.00 82.62 92 ASN A C 1
ATOM 739 O O . ASN A 1 92 ? 24.100 4.586 -8.641 1.00 82.62 92 ASN A O 1
ATOM 743 N N . SER A 1 93 ? 23.713 4.690 -10.838 1.00 82.88 93 SER A N 1
ATOM 744 C CA . SER A 1 93 ? 23.466 6.132 -10.841 1.00 82.88 93 SER A CA 1
ATOM 745 C C . SER A 1 93 ? 22.066 6.433 -10.304 1.00 82.88 93 SER A C 1
ATOM 747 O O . SER A 1 93 ? 21.087 6.384 -11.048 1.00 82.88 93 SER A O 1
ATOM 749 N N . ILE A 1 94 ? 21.963 6.777 -9.014 1.00 81.62 94 ILE A N 1
ATOM 750 C CA . ILE A 1 94 ? 20.692 7.079 -8.319 1.00 81.62 94 ILE A CA 1
ATOM 751 C C . ILE A 1 94 ? 19.835 8.086 -9.095 1.00 81.62 94 ILE A C 1
ATOM 753 O O . ILE A 1 94 ? 18.639 7.873 -9.285 1.00 81.62 94 ILE A O 1
ATOM 757 N N . ASN A 1 95 ? 20.444 9.170 -9.585 1.00 81.25 95 ASN A N 1
ATOM 758 C CA . ASN A 1 95 ? 19.720 10.215 -10.311 1.00 81.25 95 ASN A CA 1
ATOM 759 C C . ASN A 1 95 ? 19.088 9.687 -11.604 1.00 81.25 95 ASN A C 1
ATOM 761 O O . ASN A 1 95 ? 17.979 10.084 -11.956 1.00 81.25 95 ASN A O 1
ATOM 765 N N . GLN A 1 96 ? 19.777 8.781 -12.300 1.00 86.31 96 GLN A N 1
ATOM 766 C CA . GLN A 1 96 ? 19.272 8.179 -13.530 1.00 86.31 96 GLN A CA 1
ATOM 767 C C . GLN A 1 96 ? 18.248 7.078 -13.233 1.00 86.31 96 GLN A C 1
ATOM 769 O O . GLN A 1 96 ? 17.210 7.039 -13.887 1.00 86.31 96 GLN A O 1
ATOM 774 N N . LEU A 1 97 ? 18.469 6.246 -12.211 1.00 89.31 97 LEU A N 1
ATOM 775 C CA . LEU A 1 97 ? 17.491 5.251 -11.753 1.00 89.31 97 LEU A CA 1
ATOM 776 C C . LEU A 1 97 ? 16.169 5.907 -11.347 1.00 89.31 97 LEU A C 1
ATOM 778 O O . LEU A 1 97 ? 15.098 5.401 -11.677 1.00 89.31 97 LEU A O 1
ATOM 782 N N . ASN A 1 98 ? 16.234 7.081 -10.714 1.00 87.25 98 ASN A N 1
ATOM 783 C CA . ASN A 1 98 ? 15.051 7.817 -10.292 1.00 87.25 98 ASN A CA 1
ATOM 784 C C . ASN A 1 98 ? 14.109 8.155 -11.462 1.00 87.25 98 ASN A C 1
ATOM 786 O O . ASN A 1 98 ? 12.894 8.127 -11.283 1.00 87.25 98 ASN A O 1
ATOM 790 N N . TYR A 1 99 ? 14.635 8.419 -12.663 1.00 90.62 99 TYR A N 1
ATOM 791 C CA . TYR A 1 99 ? 13.807 8.638 -13.853 1.00 90.62 99 TYR A CA 1
ATOM 792 C C . TYR A 1 99 ? 12.959 7.400 -14.195 1.00 90.62 99 TYR A C 1
ATOM 794 O O . TYR A 1 99 ? 11.731 7.485 -14.297 1.00 90.62 99 TYR A O 1
ATOM 802 N N . PHE A 1 100 ? 13.594 6.230 -14.314 1.00 93.50 100 PHE A N 1
ATOM 803 C CA . PHE A 1 100 ? 12.906 4.975 -14.640 1.00 93.50 100 PHE A CA 1
ATOM 804 C C . PHE A 1 100 ? 11.936 4.554 -13.540 1.00 93.50 100 PHE A C 1
ATOM 806 O O . PHE A 1 100 ? 10.818 4.119 -13.829 1.00 93.50 100 PHE A O 1
ATOM 813 N N . PHE A 1 101 ? 12.349 4.728 -12.288 1.00 90.31 101 PHE A N 1
ATOM 814 C CA . PHE A 1 101 ? 11.539 4.461 -11.111 1.00 90.31 101 PHE A CA 1
ATOM 815 C C . PHE A 1 101 ? 10.270 5.324 -11.078 1.00 90.31 101 PHE A C 1
ATOM 817 O O . PHE A 1 101 ? 9.169 4.808 -10.887 1.00 90.31 101 PHE A O 1
ATOM 824 N N . GLN A 1 102 ? 10.378 6.633 -11.326 1.00 88.69 102 GLN A N 1
ATOM 825 C CA . GLN A 1 102 ? 9.217 7.531 -11.362 1.00 88.69 102 GLN A CA 1
ATOM 826 C C . GLN A 1 102 ? 8.231 7.157 -12.477 1.00 88.69 102 GLN A C 1
ATOM 828 O O . GLN A 1 102 ? 7.015 7.201 -12.280 1.00 88.69 102 GLN A O 1
ATOM 833 N N . LYS A 1 103 ? 8.738 6.731 -13.638 1.00 92.44 103 LYS A N 1
ATOM 834 C CA . LYS A 1 103 ? 7.891 6.281 -14.748 1.00 92.44 103 LYS A CA 1
ATOM 835 C C . LYS A 1 103 ? 7.131 4.995 -14.401 1.00 92.44 103 LYS A C 1
ATOM 837 O O . LYS A 1 103 ? 5.917 4.943 -14.595 1.00 92.44 103 LYS A O 1
ATOM 842 N N . ALA A 1 104 ? 7.814 4.005 -13.821 1.00 91.19 104 ALA A N 1
ATOM 843 C CA . ALA A 1 104 ? 7.191 2.765 -13.351 1.00 91.19 104 ALA A CA 1
ATOM 844 C C . ALA A 1 104 ? 6.141 3.021 -12.265 1.00 91.19 104 ALA A C 1
ATOM 846 O O . ALA A 1 104 ? 5.002 2.572 -12.378 1.00 91.19 104 ALA A O 1
ATOM 847 N N . THR A 1 105 ? 6.499 3.788 -11.233 1.00 87.38 105 THR A N 1
ATOM 848 C CA . THR A 1 105 ? 5.598 4.074 -10.108 1.00 87.38 105 THR A CA 1
ATOM 849 C C . THR A 1 105 ? 4.339 4.806 -10.554 1.00 87.38 105 THR A C 1
ATOM 851 O O . THR A 1 105 ? 3.259 4.475 -10.068 1.00 87.38 105 THR A O 1
ATOM 854 N N . LYS A 1 106 ? 4.427 5.740 -11.508 1.00 86.19 106 LYS A N 1
ATOM 855 C CA . LYS A 1 106 ? 3.246 6.401 -12.079 1.00 86.19 106 LYS A CA 1
ATOM 856 C C . LYS A 1 106 ? 2.266 5.400 -12.702 1.00 86.19 106 LYS A C 1
ATOM 858 O O . LYS A 1 106 ? 1.075 5.471 -12.407 1.00 86.19 106 LYS A O 1
ATOM 863 N N . VAL A 1 107 ? 2.754 4.470 -13.528 1.00 90.62 107 VAL A N 1
ATOM 864 C CA . VAL A 1 107 ? 1.903 3.456 -14.181 1.00 90.62 107 VAL A CA 1
ATOM 865 C C . VAL A 1 107 ? 1.306 2.505 -13.147 1.00 90.62 107 VAL A C 1
ATOM 867 O O . VAL A 1 107 ? 0.089 2.352 -13.081 1.00 90.62 107 VAL A O 1
ATOM 870 N N . PHE A 1 108 ? 2.140 1.946 -12.272 1.00 89.38 108 PHE A N 1
ATOM 871 C CA . PHE A 1 108 ? 1.694 1.008 -11.243 1.00 89.38 108 PHE A CA 1
ATOM 872 C C . PHE A 1 108 ? 0.719 1.628 -10.238 1.00 89.38 108 PHE A C 1
ATOM 874 O O . PHE A 1 108 ? -0.175 0.938 -9.760 1.00 89.38 108 PHE A O 1
ATOM 881 N N . SER A 1 109 ? 0.835 2.924 -9.934 1.00 84.62 109 SER A N 1
ATOM 882 C CA . SER A 1 109 ? -0.117 3.606 -9.043 1.00 84.62 109 SER A CA 1
ATOM 883 C C . SER A 1 109 ? -1.493 3.758 -9.688 1.00 84.62 109 SER A C 1
ATOM 885 O O . SER A 1 109 ? -2.506 3.617 -9.002 1.00 84.62 109 SER A O 1
ATOM 887 N N . ALA A 1 110 ? -1.537 4.014 -10.999 1.00 86.25 110 ALA A N 1
ATOM 888 C CA . ALA A 1 110 ? -2.785 4.059 -11.752 1.00 86.25 110 ALA A CA 1
ATOM 889 C C . ALA A 1 110 ? -3.437 2.667 -11.840 1.00 86.25 110 ALA A C 1
ATOM 891 O O . ALA A 1 110 ? -4.629 2.540 -11.561 1.00 86.25 110 ALA A O 1
ATOM 892 N N . GLU A 1 111 ? -2.656 1.624 -12.146 1.00 89.62 111 GLU A N 1
ATOM 893 C CA . GLU A 1 111 ? -3.140 0.235 -12.132 1.00 89.62 111 GLU A CA 1
ATOM 894 C C . GLU A 1 111 ? -3.668 -0.173 -10.752 1.00 89.62 111 GLU A C 1
ATOM 896 O O . GLU A 1 111 ? -4.791 -0.657 -10.644 1.00 89.62 111 GLU A O 1
ATOM 901 N N . GLU A 1 112 ? -2.906 0.066 -9.680 1.00 86.81 112 GLU A N 1
ATOM 902 C CA . GLU A 1 112 ? -3.305 -0.294 -8.314 1.00 86.81 112 GLU A CA 1
ATOM 903 C C . GLU A 1 112 ? -4.584 0.433 -7.877 1.00 86.81 112 GLU A C 1
ATOM 905 O O . GLU A 1 112 ? -5.427 -0.135 -7.181 1.00 86.81 112 GLU A O 1
ATOM 910 N N . TYR A 1 113 ? -4.769 1.691 -8.284 1.00 85.56 113 TYR A N 1
ATOM 911 C CA . TYR A 1 113 ? -6.031 2.394 -8.059 1.00 85.56 113 TYR A CA 1
ATOM 912 C C . TYR A 1 113 ? -7.202 1.722 -8.793 1.00 85.56 113 TYR A C 1
ATOM 914 O O . TYR A 1 113 ? -8.242 1.479 -8.179 1.00 85.56 113 TYR A O 1
ATOM 922 N N . GLY A 1 114 ? -7.021 1.354 -10.065 1.00 89.06 114 GLY A N 1
ATOM 923 C CA . GLY A 1 114 ? -8.031 0.624 -10.835 1.00 89.06 114 GLY A CA 1
ATOM 924 C C . GLY A 1 114 ? -8.374 -0.734 -10.217 1.00 89.06 114 GLY A C 1
ATOM 925 O O . GLY A 1 114 ? -9.547 -1.043 -10.007 1.00 89.06 114 GLY A O 1
ATOM 926 N N . HIS A 1 115 ? -7.360 -1.515 -9.837 1.00 90.94 115 HIS A N 1
ATOM 927 C CA . HIS A 1 115 ? -7.549 -2.808 -9.179 1.00 90.94 115 HIS A CA 1
ATOM 928 C C . HIS A 1 115 ? -8.269 -2.668 -7.835 1.00 90.94 115 HIS A C 1
ATOM 930 O O . HIS A 1 115 ? -9.152 -3.468 -7.541 1.00 90.94 115 HIS A O 1
ATOM 936 N N . ARG A 1 116 ? -7.970 -1.633 -7.037 1.00 88.25 116 ARG A N 1
ATOM 937 C CA . ARG A 1 116 ? -8.714 -1.342 -5.799 1.00 88.25 116 ARG A CA 1
ATOM 938 C C . ARG A 1 116 ? -10.199 -1.156 -6.045 1.00 88.25 116 ARG A C 1
ATOM 940 O O . ARG A 1 116 ? -11.005 -1.796 -5.376 1.00 88.25 116 ARG A O 1
ATOM 947 N N . GLN A 1 117 ? -10.554 -0.290 -6.990 1.00 88.94 117 GLN A N 1
ATOM 948 C CA . GLN A 1 117 ? -11.955 -0.028 -7.311 1.00 88.94 117 GLN A CA 1
ATOM 949 C C . GLN A 1 117 ? -12.672 -1.289 -7.796 1.00 88.94 117 GLN A C 1
ATOM 951 O O . GLN A 1 117 ? -13.821 -1.529 -7.428 1.00 88.94 117 GLN A O 1
ATOM 956 N N . GLU A 1 118 ? -11.995 -2.102 -8.606 1.00 92.00 118 GLU A N 1
ATOM 957 C CA . GLU A 1 118 ? -12.532 -3.376 -9.072 1.00 92.00 118 GLU A CA 1
ATOM 958 C C . GLU A 1 118 ? -12.760 -4.351 -7.909 1.00 92.00 118 GLU A C 1
ATOM 960 O O . GLU A 1 118 ? -13.834 -4.942 -7.810 1.00 92.00 118 GLU A O 1
ATOM 965 N N . MET A 1 119 ? -11.786 -4.493 -7.006 1.00 92.62 119 MET A N 1
ATOM 966 C CA . MET A 1 119 ? -11.887 -5.425 -5.882 1.00 92.62 119 MET A CA 1
ATOM 967 C C . MET A 1 119 ? -12.956 -5.007 -4.871 1.00 92.62 119 MET A C 1
ATOM 969 O O . MET A 1 119 ? -13.704 -5.866 -4.415 1.00 92.62 119 MET A O 1
ATOM 973 N N . LEU A 1 120 ? -13.099 -3.711 -4.570 1.00 90.31 120 LEU A N 1
ATOM 974 C CA . LEU A 1 120 ? -14.186 -3.229 -3.707 1.00 90.31 120 LEU A CA 1
ATOM 975 C C . LEU A 1 120 ? -15.558 -3.651 -4.246 1.00 90.31 120 LEU A C 1
ATOM 977 O O . LEU A 1 120 ? -16.375 -4.178 -3.495 1.00 90.31 120 LEU A O 1
ATOM 981 N N . LYS A 1 121 ? -15.776 -3.508 -5.560 1.00 91.44 121 LYS A N 1
ATOM 982 C CA . LYS A 1 121 ? -17.006 -3.972 -6.220 1.00 91.44 121 LYS A CA 1
ATOM 983 C C . LYS A 1 121 ? -17.135 -5.492 -6.177 1.00 91.44 121 LYS A C 1
ATOM 985 O O . LYS A 1 121 ? -18.202 -5.995 -5.855 1.00 91.44 121 LYS A O 1
ATOM 990 N N . TYR A 1 122 ? -16.061 -6.220 -6.483 1.00 92.81 122 TYR A N 1
ATOM 991 C CA . TYR A 1 122 ? -16.059 -7.686 -6.497 1.00 92.81 122 TYR A CA 1
ATOM 992 C C . TYR A 1 122 ? -16.428 -8.290 -5.132 1.00 92.81 122 TYR A C 1
ATOM 994 O O . TYR A 1 122 ? -17.126 -9.299 -5.081 1.00 92.81 122 TYR A O 1
ATOM 1002 N N .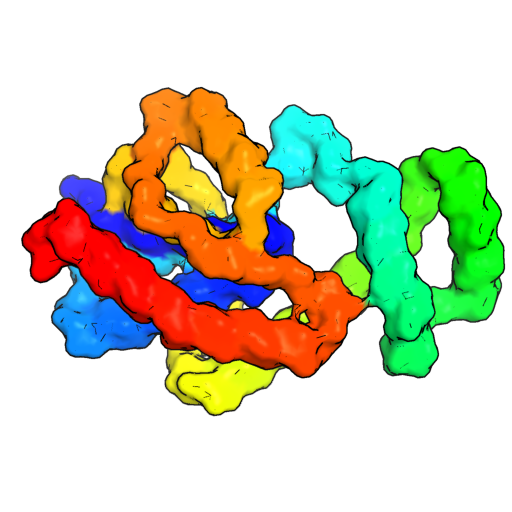 PHE A 1 123 ? -15.990 -7.669 -4.033 1.00 90.88 123 PHE A N 1
ATOM 1003 C CA . PHE A 1 123 ? -16.278 -8.112 -2.664 1.00 90.88 123 PHE A CA 1
ATOM 1004 C C . PHE A 1 123 ? -17.495 -7.425 -2.024 1.00 90.88 123 PHE A C 1
ATOM 1006 O O . PHE A 1 123 ? -17.727 -7.621 -0.836 1.00 90.88 123 PHE A O 1
ATOM 1013 N N . ASN A 1 124 ? -18.282 -6.656 -2.789 1.00 91.62 124 ASN A N 1
ATOM 1014 C CA . ASN A 1 124 ? -19.444 -5.901 -2.302 1.00 91.62 124 ASN A CA 1
ATOM 1015 C C . ASN A 1 124 ? -19.142 -4.971 -1.110 1.00 91.62 124 ASN A C 1
ATOM 1017 O O . ASN A 1 124 ? -19.992 -4.780 -0.246 1.00 91.62 124 ASN A O 1
ATOM 1021 N N . ILE A 1 125 ? -17.949 -4.374 -1.061 1.00 89.25 125 ILE A N 1
ATOM 1022 C CA . ILE A 1 125 ? -17.607 -3.391 -0.027 1.00 89.25 125 ILE A CA 1
ATOM 1023 C C . ILE A 1 125 ? -18.120 -2.023 -0.460 1.00 89.25 125 ILE A C 1
ATOM 1025 O O . ILE A 1 125 ? -17.758 -1.514 -1.525 1.00 89.25 125 ILE A O 1
ATOM 1029 N N . THR A 1 126 ? -18.931 -1.409 0.391 1.00 86.31 126 THR A N 1
ATOM 1030 C CA . THR A 1 126 ? -19.456 -0.062 0.182 1.00 86.31 126 THR A CA 1
ATOM 1031 C C . THR A 1 126 ? -18.473 1.015 0.636 1.00 86.31 126 THR A C 1
ATOM 1033 O O . THR A 1 126 ? -17.712 0.839 1.586 1.00 86.31 126 THR A O 1
ATOM 1036 N N . GLY A 1 127 ? -18.520 2.167 -0.031 1.00 84.06 127 GLY A N 1
ATOM 1037 C CA . GLY A 1 127 ? -17.739 3.351 0.318 1.00 84.06 127 GLY A CA 1
ATOM 1038 C C . GLY A 1 127 ? -16.785 3.798 -0.783 1.00 84.06 127 GLY A C 1
ATOM 1039 O O . GLY A 1 127 ? -16.584 3.126 -1.795 1.00 84.06 127 GLY A O 1
ATOM 1040 N N . GLU A 1 128 ? -16.208 4.978 -0.582 1.00 83.19 128 GLU A N 1
ATOM 1041 C CA . GLU A 1 128 ? -15.318 5.610 -1.549 1.00 83.19 128 GLU A CA 1
ATOM 1042 C C . GLU A 1 128 ? -13.864 5.521 -1.088 1.00 83.19 128 GLU A C 1
ATOM 1044 O O . GLU A 1 128 ? -13.545 5.744 0.086 1.00 83.19 128 GLU A O 1
ATOM 1049 N N . LEU A 1 129 ? -12.977 5.207 -2.036 1.00 81.88 129 LEU A N 1
ATOM 1050 C CA . LEU A 1 129 ? -11.538 5.337 -1.837 1.00 81.88 129 LEU A CA 1
ATOM 1051 C C . LEU A 1 129 ? -11.202 6.821 -1.706 1.00 81.88 129 LEU A C 1
ATOM 1053 O O . LEU A 1 129 ? -11.413 7.589 -2.648 1.00 81.88 129 LEU A O 1
ATOM 1057 N N . LYS A 1 130 ? -10.608 7.211 -0.582 1.00 75.00 130 LYS A N 1
ATOM 1058 C CA . LYS A 1 130 ? -10.099 8.570 -0.399 1.00 75.00 130 LYS A CA 1
ATOM 1059 C C . LYS A 1 130 ? -8.991 8.861 -1.418 1.00 75.00 130 LYS A C 1
ATOM 1061 O O . LYS A 1 130 ? -8.054 8.077 -1.600 1.00 75.00 130 LYS A O 1
ATOM 1066 N N . SER A 1 131 ? -9.081 10.017 -2.075 1.00 64.75 131 SER A N 1
ATOM 1067 C CA . SER A 1 131 ? -8.034 10.535 -2.968 1.00 64.75 131 SER A CA 1
ATOM 1068 C C . SER A 1 131 ? -6.796 10.977 -2.185 1.00 64.75 131 SER A C 1
ATOM 1070 O O . SER A 1 131 ? -5.664 10.779 -2.640 1.00 64.75 131 SER A O 1
ATOM 1072 N N . GLU A 1 132 ? -6.996 11.465 -0.962 1.00 65.38 132 GLU A N 1
ATOM 1073 C CA . GLU A 1 132 ? -5.965 11.981 -0.061 1.00 65.38 132 GLU A CA 1
ATOM 1074 C C . GLU A 1 132 ? -5.606 10.982 1.044 1.00 65.38 132 GLU A C 1
ATOM 1076 O O . GLU A 1 132 ? -6.362 10.062 1.361 1.00 65.38 132 GLU A O 1
ATOM 1081 N N . GLN A 1 133 ? -4.386 11.103 1.560 1.00 65.56 133 GLN A N 1
ATOM 1082 C CA . GLN A 1 133 ? -3.886 10.267 2.644 1.00 65.56 133 GLN A CA 1
ATOM 1083 C C . GLN A 1 133 ? -4.159 10.968 3.971 1.00 65.56 133 GLN A C 1
ATOM 1085 O O . GLN A 1 133 ? -3.824 12.141 4.121 1.00 65.56 133 GLN A O 1
ATOM 1090 N N . GLU A 1 134 ? -4.709 10.245 4.942 1.00 69.44 134 GLU A N 1
ATOM 1091 C CA . GLU A 1 134 ? -4.810 10.766 6.302 1.00 69.44 134 GLU A CA 1
ATOM 1092 C C . GLU A 1 134 ? -3.426 10.734 6.957 1.00 69.44 134 GLU A C 1
ATOM 1094 O O . GLU A 1 134 ? -2.662 9.773 6.808 1.00 69.44 134 GLU A O 1
ATOM 1099 N N . GLN A 1 135 ? -3.071 11.819 7.646 1.00 64.25 135 GLN A N 1
ATOM 1100 C CA . GLN A 1 135 ? -1.813 11.891 8.376 1.00 64.25 135 GLN A CA 1
ATOM 1101 C C . GLN A 1 135 ? -1.815 10.842 9.492 1.00 64.25 135 GLN A C 1
ATOM 1103 O O . GLN A 1 135 ? -2.809 10.694 10.201 1.00 64.25 135 GLN A O 1
ATOM 1108 N N . THR A 1 136 ? -0.696 10.136 9.660 1.00 67.56 136 THR A N 1
ATOM 1109 C CA . THR A 1 136 ? -0.521 9.195 10.771 1.00 67.56 136 THR A CA 1
ATOM 1110 C C . THR A 1 136 ? -0.707 9.897 12.105 1.00 67.56 136 THR A C 1
ATOM 1112 O O . THR A 1 136 ? -0.113 10.950 12.355 1.00 67.56 136 THR A O 1
ATOM 1115 N N . ILE A 1 137 ? -1.515 9.291 12.970 1.00 63.22 137 ILE A N 1
ATOM 1116 C CA . ILE A 1 137 ? -1.855 9.833 14.281 1.00 63.22 137 ILE A CA 1
ATOM 1117 C C . ILE A 1 137 ? -1.065 9.045 15.328 1.00 63.22 137 ILE A C 1
ATOM 1119 O O . ILE A 1 137 ? -1.538 8.075 15.904 1.00 63.22 137 ILE A O 1
ATOM 1123 N N . ALA A 1 138 ? 0.177 9.459 15.587 1.00 63.81 138 ALA A N 1
ATOM 1124 C CA . ALA A 1 138 ? 0.950 8.922 16.707 1.00 63.81 138 ALA A CA 1
ATOM 1125 C C . ALA A 1 138 ? 0.398 9.485 18.029 1.00 63.81 138 ALA A C 1
ATOM 1127 O O . ALA A 1 138 ? 0.912 10.482 18.539 1.00 63.81 138 ALA A O 1
ATOM 1128 N N . ARG A 1 139 ? -0.693 8.901 18.544 1.00 70.75 139 ARG A N 1
ATOM 1129 C CA . ARG A 1 139 ? -1.345 9.337 19.788 1.00 70.75 139 ARG A CA 1
ATOM 1130 C C . ARG A 1 139 ? -1.831 8.161 20.651 1.00 70.75 139 ARG A C 1
ATOM 1132 O O . ARG A 1 139 ? -2.085 7.093 20.095 1.00 70.75 139 ARG A O 1
ATOM 1139 N N . PRO A 1 140 ? -1.951 8.322 21.984 1.00 70.62 140 PRO A N 1
ATOM 1140 C CA . PRO A 1 140 ? -2.256 7.214 22.897 1.00 70.62 140 PRO A CA 1
ATOM 1141 C C . PRO A 1 140 ? -3.689 6.677 22.790 1.00 70.62 140 PRO A C 1
ATOM 1143 O O . PRO A 1 140 ? -3.931 5.524 23.115 1.00 70.62 140 PRO A O 1
ATOM 1146 N N . GLU A 1 141 ? -4.639 7.490 22.330 1.00 76.12 141 GLU A N 1
ATOM 1147 C CA . GLU A 1 141 ? -6.052 7.128 22.147 1.00 76.12 141 GLU A CA 1
ATOM 1148 C C . GLU A 1 141 ? -6.331 6.334 20.857 1.00 76.12 141 GLU A C 1
ATOM 1150 O O . GLU A 1 141 ? -7.482 6.030 20.530 1.00 76.12 141 GLU A O 1
ATOM 1155 N N . THR A 1 142 ? -5.282 6.052 20.083 1.00 81.56 142 THR A N 1
ATOM 1156 C CA . THR A 1 142 ? -5.370 5.346 18.807 1.00 81.56 142 THR A CA 1
ATOM 1157 C C . THR A 1 142 ? -4.898 3.907 18.962 1.00 81.56 142 THR A C 1
ATOM 1159 O O . THR A 1 142 ? -3.837 3.634 19.522 1.00 81.56 142 THR A O 1
ATOM 1162 N N . ILE A 1 143 ? -5.676 2.993 18.393 1.00 84.88 143 ILE A N 1
ATOM 1163 C CA . ILE A 1 143 ? -5.304 1.603 18.174 1.00 84.88 143 ILE A CA 1
ATOM 1164 C C . ILE A 1 143 ? -4.749 1.473 16.760 1.00 84.88 143 ILE A C 1
ATOM 1166 O O . ILE A 1 143 ? -5.462 1.688 15.778 1.00 84.88 143 ILE A O 1
ATOM 1170 N N . ALA A 1 144 ? -3.481 1.097 16.652 1.00 83.75 144 ALA A N 1
ATOM 1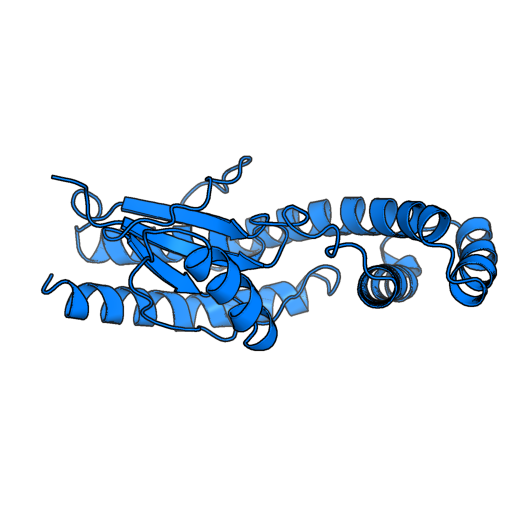171 C CA . ALA A 1 144 ? -2.814 0.883 15.380 1.00 83.75 144 ALA A CA 1
ATOM 1172 C C . ALA A 1 144 ? -2.930 -0.582 14.926 1.00 83.75 144 ALA A C 1
ATOM 1174 O O . ALA A 1 144 ? -2.601 -1.529 15.652 1.00 83.75 144 ALA A O 1
ATOM 1175 N N . LEU A 1 145 ? -3.388 -0.756 13.686 1.00 86.94 145 LEU A N 1
ATOM 1176 C CA . LEU A 1 145 ? -3.631 -2.035 13.025 1.00 86.94 145 LEU A CA 1
ATOM 1177 C C . LEU A 1 145 ? -2.781 -2.106 11.752 1.00 86.94 145 LEU A C 1
ATOM 1179 O O . LEU A 1 145 ? -2.977 -1.354 10.794 1.00 86.94 145 LEU A O 1
ATOM 1183 N N . PHE A 1 146 ? -1.807 -3.014 11.731 1.00 85.06 146 PHE A N 1
ATOM 1184 C CA . PHE A 1 146 ? -0.782 -3.028 10.693 1.00 85.06 146 PHE A CA 1
ATOM 1185 C C . PHE A 1 146 ? -1.098 -4.032 9.587 1.00 85.06 146 PHE A C 1
ATOM 1187 O O . PHE A 1 146 ? -1.120 -5.241 9.797 1.00 85.06 146 PHE A O 1
ATOM 1194 N N . VAL A 1 147 ? -1.290 -3.529 8.368 1.00 83.00 147 VAL A N 1
ATOM 1195 C CA . VAL A 1 147 ? -1.506 -4.316 7.139 1.00 83.00 147 VAL A CA 1
ATOM 1196 C C . VAL A 1 147 ? -0.292 -4.209 6.229 1.00 83.00 147 VAL A C 1
ATOM 1198 O O . VAL A 1 147 ? -0.336 -3.661 5.125 1.00 83.00 147 VAL A O 1
ATOM 1201 N N . MET A 1 148 ? 0.834 -4.708 6.727 1.00 79.38 148 MET A N 1
ATOM 1202 C CA . MET A 1 148 ? 2.115 -4.674 6.031 1.00 79.38 148 MET A CA 1
ATOM 1203 C C . MET A 1 148 ? 2.879 -5.986 6.199 1.00 79.38 148 MET A C 1
ATOM 1205 O O . MET A 1 148 ? 2.370 -6.937 6.779 1.00 79.38 148 MET A O 1
ATOM 1209 N N . GLU A 1 149 ? 4.076 -6.052 5.624 1.00 73.81 149 GLU A N 1
ATOM 1210 C CA . GLU A 1 149 ? 4.989 -7.181 5.830 1.00 73.81 149 GLU A CA 1
ATOM 1211 C C . GLU A 1 149 ? 5.820 -6.969 7.104 1.00 73.81 149 GLU A C 1
ATOM 1213 O O . GLU A 1 149 ? 6.176 -5.818 7.385 1.00 73.81 149 GLU A O 1
ATOM 1218 N N . PRO A 1 150 ? 6.220 -8.038 7.817 1.00 71.62 150 PRO A N 1
ATOM 1219 C CA . PRO A 1 150 ? 6.951 -7.938 9.078 1.00 71.62 150 PRO A CA 1
ATOM 1220 C C . PRO A 1 150 ? 8.236 -7.110 8.992 1.00 71.62 150 PRO A C 1
ATOM 1222 O O . PRO A 1 150 ? 8.543 -6.359 9.913 1.00 71.62 150 PRO A O 1
ATOM 1225 N N . GLN A 1 151 ? 8.981 -7.159 7.879 1.00 67.81 151 GLN A N 1
ATOM 1226 C CA . GLN A 1 151 ? 10.205 -6.355 7.753 1.00 67.81 151 GLN A CA 1
ATOM 1227 C C . GLN A 1 151 ? 9.946 -4.837 7.740 1.00 67.81 151 GLN A C 1
ATOM 1229 O O . GLN A 1 151 ? 10.854 -4.045 7.995 1.00 67.81 151 GLN A O 1
ATOM 1234 N N . HIS A 1 152 ? 8.715 -4.409 7.454 1.00 71.94 152 HIS A N 1
ATOM 1235 C CA . HIS A 1 152 ? 8.319 -3.005 7.502 1.00 71.94 152 HIS A CA 1
ATOM 1236 C C . HIS A 1 152 ? 7.884 -2.553 8.900 1.00 71.94 152 HIS A C 1
ATOM 1238 O O . HIS A 1 152 ? 7.937 -1.357 9.191 1.00 71.94 152 HIS A O 1
ATOM 1244 N N . LEU A 1 153 ? 7.529 -3.499 9.775 1.00 71.88 153 LEU A N 1
ATOM 1245 C CA . LEU A 1 153 ? 7.095 -3.236 11.144 1.00 71.88 153 LEU A CA 1
ATOM 1246 C C . LEU A 1 153 ? 8.167 -2.504 11.956 1.00 71.88 153 LEU A C 1
ATOM 1248 O O . LEU A 1 153 ? 7.857 -1.559 12.674 1.00 71.88 153 LEU A O 1
ATOM 1252 N N . ILE A 1 154 ? 9.433 -2.905 11.805 1.00 71.12 154 ILE A N 1
ATOM 1253 C CA . ILE A 1 154 ? 10.562 -2.306 12.534 1.00 71.12 154 ILE A CA 1
ATOM 1254 C C . ILE A 1 154 ? 10.634 -0.798 12.265 1.00 71.12 154 ILE A C 1
ATOM 1256 O O . ILE A 1 154 ? 10.681 -0.012 13.205 1.00 71.12 154 ILE A O 1
ATOM 1260 N N . LYS A 1 155 ? 10.544 -0.385 10.995 1.00 70.94 155 LYS A N 1
ATOM 1261 C CA . LYS A 1 155 ? 10.605 1.032 10.601 1.00 70.94 155 LYS A CA 1
ATOM 1262 C C . LYS A 1 155 ? 9.421 1.831 11.144 1.00 70.94 155 LYS A C 1
ATOM 1264 O O . LYS A 1 155 ? 9.598 2.935 11.644 1.00 70.94 155 LYS A O 1
ATOM 1269 N N . VAL A 1 156 ? 8.211 1.275 11.072 1.00 72.12 156 VAL A N 1
ATOM 1270 C CA . VAL A 1 156 ? 7.008 1.934 11.610 1.00 72.12 156 VAL A CA 1
ATOM 1271 C C . VAL A 1 156 ? 7.104 2.083 13.131 1.00 72.12 156 VAL A C 1
ATOM 1273 O O . VAL A 1 156 ? 6.823 3.154 13.668 1.00 72.12 156 VAL A O 1
ATOM 1276 N N . ASN A 1 157 ? 7.606 1.060 13.823 1.00 73.69 157 ASN A N 1
ATOM 1277 C CA . ASN A 1 157 ? 7.857 1.113 15.261 1.00 73.69 157 ASN A CA 1
ATOM 1278 C C . ASN A 1 157 ? 8.947 2.127 15.640 1.00 73.69 157 ASN A C 1
ATOM 1280 O O . ASN A 1 157 ? 8.808 2.805 16.659 1.00 73.69 157 ASN A O 1
ATOM 1284 N N . GLU A 1 158 ? 10.017 2.264 14.851 1.00 70.50 158 GLU A N 1
ATOM 1285 C CA . GLU A 1 158 ? 11.031 3.315 15.032 1.00 70.50 158 GLU A CA 1
ATOM 1286 C C . GLU A 1 158 ? 10.404 4.708 14.931 1.00 70.50 158 GLU A C 1
ATOM 1288 O O . GLU A 1 158 ? 10.674 5.569 15.770 1.00 70.50 158 GLU A O 1
ATOM 1293 N N . ILE A 1 159 ? 9.510 4.920 13.961 1.00 69.44 159 ILE A N 1
ATOM 1294 C CA . ILE A 1 159 ? 8.827 6.203 13.805 1.00 69.44 159 ILE A CA 1
ATOM 1295 C C . ILE A 1 159 ? 7.954 6.500 15.023 1.00 69.44 159 ILE A C 1
ATOM 1297 O O . ILE A 1 159 ? 8.106 7.569 15.621 1.00 69.44 159 ILE A O 1
ATOM 1301 N N . TYR A 1 160 ? 7.105 5.561 15.446 1.00 73.00 160 TYR A N 1
ATOM 1302 C CA . TYR A 1 160 ? 6.312 5.741 16.664 1.00 73.00 160 TYR A CA 1
ATOM 1303 C C . TYR A 1 160 ? 7.203 5.943 17.902 1.00 73.00 160 TYR A C 1
ATOM 1305 O O . TYR A 1 160 ? 6.850 6.701 18.796 1.00 73.00 160 TYR A O 1
ATOM 1313 N N . SER A 1 161 ? 8.396 5.338 17.950 1.00 71.19 161 SER A N 1
ATOM 1314 C CA . SER A 1 161 ? 9.374 5.537 19.035 1.00 71.19 161 SER A CA 1
ATOM 1315 C C . SER A 1 161 ? 10.029 6.909 19.058 1.00 71.19 161 SER A C 1
ATOM 1317 O O . SER A 1 161 ? 10.429 7.362 20.125 1.00 71.19 161 SER A O 1
ATOM 1319 N N . GLY A 1 162 ? 10.107 7.590 17.917 1.00 68.06 162 GLY A N 1
ATOM 1320 C CA . GLY A 1 162 ? 10.584 8.968 17.832 1.00 68.06 162 GLY A CA 1
ATOM 1321 C C . GLY A 1 162 ? 9.575 10.018 18.307 1.00 68.06 162 GLY A C 1
ATOM 1322 O O . GLY A 1 162 ? 9.862 11.206 18.178 1.00 68.06 162 GLY A O 1
ATOM 1323 N N . HIS A 1 163 ? 8.407 9.604 18.803 1.00 66.69 163 HIS A N 1
ATOM 1324 C CA . HIS A 1 163 ? 7.355 10.479 19.306 1.00 66.69 163 HIS A CA 1
ATOM 1325 C C . HIS A 1 163 ? 7.078 10.153 20.777 1.00 66.69 163 HIS A C 1
ATOM 1327 O O . HIS A 1 163 ? 7.149 9.002 21.201 1.00 66.69 163 HIS A O 1
ATOM 1333 N N . SER A 1 164 ? 6.739 11.174 21.566 1.00 61.91 164 SER A N 1
ATOM 1334 C CA . SER A 1 164 ? 6.383 11.032 22.987 1.00 61.91 164 SER A CA 1
ATOM 1335 C C . SER A 1 164 ? 5.076 10.267 23.219 1.00 61.91 164 SER A C 1
ATOM 1337 O O . SER A 1 164 ? 4.736 9.963 24.358 1.00 61.91 164 SER A O 1
ATOM 1339 N N . TYR A 1 165 ? 4.350 9.958 22.145 1.00 65.44 165 TYR A N 1
ATOM 1340 C CA . TYR A 1 165 ? 3.053 9.309 22.162 1.00 65.44 165 TYR A CA 1
ATOM 1341 C C . TYR A 1 165 ? 3.067 8.145 21.169 1.00 65.44 165 TYR A C 1
ATOM 1343 O O . TYR A 1 165 ? 3.366 8.332 19.989 1.00 65.44 165 TYR A O 1
ATOM 1351 N N . LYS A 1 166 ? 2.768 6.939 21.659 1.00 67.88 166 LYS A N 1
ATOM 1352 C CA . LYS A 1 166 ? 2.681 5.718 20.854 1.00 67.88 166 LYS A CA 1
ATOM 1353 C C . LYS A 1 166 ? 1.246 5.202 20.869 1.00 67.88 166 LYS A C 1
ATOM 1355 O O . LYS A 1 166 ? 0.692 5.117 21.965 1.00 67.88 166 LYS A O 1
ATOM 1360 N N . PRO A 1 167 ? 0.675 4.838 19.709 1.00 70.50 167 PRO A N 1
ATOM 1361 C CA . PRO A 1 167 ? -0.590 4.126 19.689 1.00 70.50 167 PRO A CA 1
ATOM 1362 C C . PRO A 1 167 ? -0.421 2.733 20.295 1.00 70.50 167 PRO A C 1
ATOM 1364 O O . PRO A 1 167 ? 0.666 2.142 20.262 1.00 70.50 167 PRO A O 1
ATOM 1367 N N . GLU A 1 168 ? -1.513 2.199 20.821 1.00 75.19 168 GLU A N 1
ATOM 1368 C CA . GLU A 1 168 ? -1.579 0.805 21.232 1.00 75.19 168 GLU A CA 1
ATOM 1369 C C . GLU A 1 168 ? -1.639 -0.086 19.984 1.00 75.19 168 GLU A C 1
ATOM 1371 O O . GLU A 1 168 ? -2.435 0.151 19.077 1.00 75.19 168 GLU A O 1
ATOM 1376 N N . VAL A 1 169 ? -0.769 -1.094 19.889 1.00 71.69 169 VAL A N 1
ATOM 1377 C CA . VAL A 1 169 ? -0.652 -1.934 18.685 1.00 71.69 169 VAL A CA 1
ATOM 1378 C C . VAL A 1 169 ? -1.305 -3.282 18.936 1.00 71.69 169 VAL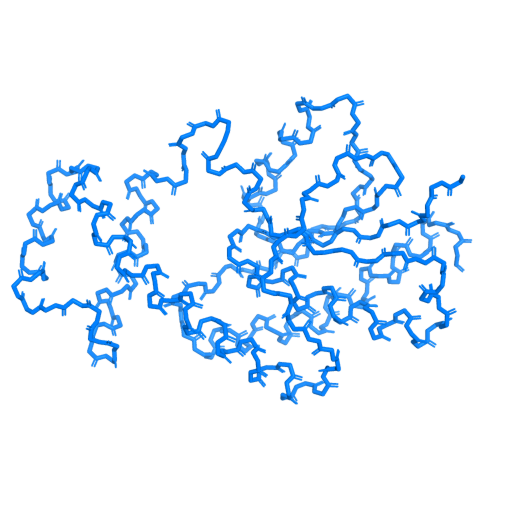 A C 1
ATOM 1380 O O . VAL A 1 169 ? -0.867 -4.028 19.809 1.00 71.69 169 VAL A O 1
ATOM 1383 N N . ILE A 1 170 ? -2.311 -3.619 18.130 1.00 61.47 170 ILE A N 1
ATOM 1384 C CA . ILE A 1 170 ? -3.121 -4.824 18.362 1.00 61.47 170 ILE A CA 1
ATOM 1385 C C . ILE A 1 170 ? -2.680 -5.998 17.494 1.00 61.47 170 ILE A C 1
ATOM 1387 O O . ILE A 1 170 ? -2.717 -7.145 17.946 1.00 61.47 170 ILE A O 1
ATOM 1391 N N . ARG A 1 171 ? -2.231 -5.764 16.250 1.00 70.00 171 ARG A N 1
ATOM 1392 C CA . ARG A 1 171 ? -1.798 -6.877 15.390 1.00 70.00 171 ARG A CA 1
ATOM 1393 C C . ARG A 1 171 ? -1.020 -6.462 14.146 1.00 70.00 171 ARG A C 1
ATOM 1395 O O . ARG A 1 171 ? -1.410 -5.528 13.449 1.00 70.00 171 ARG A O 1
ATOM 1402 N N . ASP A 1 172 ? -0.003 -7.256 13.812 1.00 73.44 172 ASP A N 1
ATOM 1403 C CA . ASP A 1 172 ? 0.530 -7.346 12.450 1.00 73.44 172 ASP A CA 1
ATOM 1404 C C . ASP A 1 172 ? -0.274 -8.383 11.656 1.00 73.44 172 ASP A C 1
ATOM 1406 O O . ASP A 1 172 ? -0.364 -9.560 12.027 1.00 73.44 172 ASP A O 1
ATOM 1410 N N . LEU A 1 173 ? -0.893 -7.940 10.564 1.00 80.12 173 LEU A N 1
ATOM 1411 C CA . LEU A 1 173 ? -1.669 -8.797 9.683 1.00 80.12 173 LEU A CA 1
ATOM 1412 C C . LEU A 1 173 ? -0.811 -9.501 8.633 1.00 80.12 173 LEU A C 1
ATOM 1414 O O . LEU A 1 173 ? -1.355 -10.369 7.958 1.00 80.12 173 LEU A O 1
ATOM 1418 N N . ASN A 1 174 ? 0.491 -9.221 8.504 1.00 81.44 174 ASN A N 1
ATOM 1419 C CA . ASN A 1 174 ? 1.413 -9.878 7.568 1.00 81.44 174 ASN A CA 1
ATOM 1420 C C . ASN A 1 174 ? 0.800 -10.020 6.160 1.00 81.44 174 ASN A C 1
ATOM 1422 O O . ASN A 1 174 ? 0.431 -11.113 5.702 1.00 81.44 174 ASN A O 1
ATOM 1426 N N . VAL A 1 175 ? 0.584 -8.873 5.521 1.00 81.19 175 VAL A N 1
ATOM 1427 C CA . VAL A 1 175 ? -0.043 -8.751 4.202 1.00 81.19 175 VAL A CA 1
ATOM 1428 C C . VAL A 1 175 ? 1.004 -8.232 3.230 1.00 81.19 175 VAL A C 1
ATOM 1430 O O . VAL A 1 175 ? 1.491 -7.118 3.403 1.00 81.19 175 VAL A O 1
ATOM 1433 N N . SER A 1 176 ? 1.347 -9.020 2.209 1.00 79.56 176 SER A N 1
ATOM 1434 C CA . SER A 1 176 ? 2.442 -8.701 1.284 1.00 79.56 176 SER A CA 1
ATOM 1435 C C . SER A 1 176 ? 2.197 -7.472 0.413 1.00 79.56 176 SER A C 1
ATOM 1437 O O . SER A 1 176 ? 1.051 -7.098 0.160 1.00 79.56 176 SER A O 1
ATOM 1439 N N . ASN A 1 177 ? 3.278 -6.831 -0.040 1.00 77.69 177 ASN A N 1
ATOM 1440 C CA . ASN A 1 177 ? 3.196 -5.715 -0.983 1.00 77.69 177 ASN A CA 1
ATOM 1441 C C . ASN A 1 177 ? 3.047 -6.231 -2.424 1.00 77.69 177 ASN A C 1
ATOM 1443 O O . ASN A 1 177 ? 3.937 -6.902 -2.943 1.00 77.69 177 ASN A O 1
ATOM 1447 N N . THR A 1 178 ? 1.950 -5.875 -3.089 1.00 79.75 178 THR A N 1
ATOM 1448 C CA . THR A 1 178 ? 1.647 -6.291 -4.469 1.00 79.75 178 THR A CA 1
ATOM 1449 C C . THR A 1 178 ? 1.831 -5.199 -5.508 1.00 79.75 178 THR A C 1
ATOM 1451 O O . THR A 1 178 ? 1.481 -5.394 -6.673 1.00 79.75 178 THR A O 1
ATOM 1454 N N . PHE A 1 179 ? 2.426 -4.070 -5.127 1.00 84.56 179 PHE A N 1
ATOM 1455 C CA . PHE A 1 179 ? 2.653 -2.959 -6.036 1.00 84.56 179 PHE A CA 1
ATOM 1456 C C . PHE A 1 179 ? 3.444 -3.397 -7.281 1.00 84.56 179 PHE A C 1
ATOM 1458 O O . PHE A 1 179 ? 4.534 -3.972 -7.186 1.00 84.56 179 PHE A O 1
ATOM 1465 N N . GLY A 1 180 ? 2.867 -3.161 -8.460 1.00 84.94 180 GLY A N 1
ATOM 1466 C CA . GLY A 1 180 ? 3.441 -3.556 -9.748 1.00 84.94 180 GLY A CA 1
ATOM 1467 C C . GLY A 1 180 ? 3.352 -5.048 -10.100 1.00 84.94 180 GLY A C 1
ATOM 1468 O O . GLY A 1 180 ? 3.838 -5.426 -11.162 1.00 84.94 180 GLY A O 1
ATOM 1469 N N . LEU A 1 181 ? 2.726 -5.894 -9.269 1.00 88.19 181 LEU A N 1
ATOM 1470 C CA . LEU A 1 181 ? 2.567 -7.337 -9.533 1.00 88.19 181 LEU A CA 1
ATOM 1471 C C . LEU A 1 181 ? 1.298 -7.691 -10.332 1.00 88.19 181 LEU A C 1
ATOM 1473 O O . LEU A 1 181 ? 1.091 -8.854 -10.668 1.00 88.19 181 LEU A O 1
ATOM 1477 N N . GLY A 1 182 ? 0.465 -6.698 -10.647 1.00 90.38 182 GLY A N 1
ATOM 1478 C CA . GLY A 1 182 ? -0.739 -6.858 -11.459 1.00 90.38 182 GLY A CA 1
ATOM 1479 C C . GLY A 1 182 ? -1.971 -7.340 -10.686 1.00 90.38 182 GLY A C 1
ATOM 1480 O O . GLY A 1 182 ? -1.966 -7.511 -9.462 1.00 90.38 182 GLY A O 1
ATOM 1481 N N . ARG A 1 183 ? -3.056 -7.541 -11.437 1.00 91.44 183 ARG A N 1
ATOM 1482 C CA . ARG A 1 183 ? -4.411 -7.748 -10.911 1.00 91.44 183 ARG A CA 1
ATOM 1483 C C . ARG A 1 183 ? -4.559 -8.982 -10.026 1.00 91.44 183 ARG A C 1
ATOM 1485 O O . ARG A 1 183 ? -5.149 -8.887 -8.955 1.00 91.44 183 ARG A O 1
ATOM 1492 N N . ASP A 1 184 ? -4.045 -10.132 -10.451 1.00 91.94 184 ASP A N 1
ATOM 1493 C CA . ASP A 1 184 ? -4.278 -11.395 -9.735 1.00 91.94 184 ASP A CA 1
ATOM 1494 C C . ASP A 1 184 ? -3.559 -11.423 -8.383 1.00 91.94 184 ASP A C 1
ATOM 1496 O O . ASP A 1 184 ? -4.126 -11.854 -7.377 1.00 91.94 184 ASP A O 1
ATOM 1500 N N . ALA A 1 185 ? -2.344 -10.869 -8.330 1.00 89.88 185 ALA A N 1
ATOM 1501 C CA . ALA A 1 185 ? -1.635 -10.653 -7.075 1.00 89.88 185 ALA A CA 1
ATOM 1502 C C . ALA A 1 185 ? -2.431 -9.715 -6.154 1.00 89.88 185 ALA A C 1
ATOM 1504 O O . ALA A 1 185 ? -2.567 -9.978 -4.957 1.00 89.88 185 ALA A O 1
ATOM 1505 N N . TYR A 1 186 ? -3.004 -8.647 -6.718 1.00 88.56 186 TYR A N 1
ATOM 1506 C CA . TYR A 1 186 ? -3.841 -7.714 -5.975 1.00 88.56 186 TYR A CA 1
ATOM 1507 C C . TYR A 1 186 ? -5.101 -8.388 -5.406 1.00 88.56 186 TYR A C 1
ATOM 1509 O O . TYR A 1 186 ? -5.380 -8.246 -4.215 1.00 88.56 186 TYR A O 1
ATOM 1517 N N . LYS A 1 187 ? -5.800 -9.204 -6.207 1.00 92.44 187 LYS A N 1
ATOM 1518 C CA . LYS A 1 187 ? -6.961 -9.994 -5.768 1.00 92.44 187 LYS A CA 1
ATOM 1519 C C . LYS A 1 187 ? -6.614 -10.922 -4.603 1.00 92.44 187 LYS A C 1
ATOM 1521 O O . LYS A 1 187 ? -7.315 -10.909 -3.596 1.00 92.44 187 LYS A 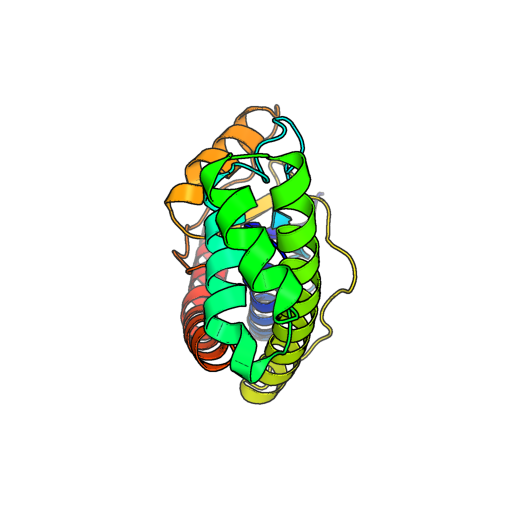O 1
ATOM 1526 N N . ALA A 1 188 ? -5.513 -11.667 -4.700 1.00 91.88 188 ALA A N 1
ATOM 1527 C CA . ALA A 1 188 ? -5.090 -12.596 -3.650 1.00 91.88 188 ALA A CA 1
ATOM 1528 C C . ALA A 1 188 ? -4.803 -11.888 -2.311 1.00 91.88 188 ALA A C 1
ATOM 1530 O O . ALA A 1 188 ? -5.093 -12.418 -1.236 1.00 91.88 188 ALA A O 1
ATOM 1531 N N . ILE A 1 189 ? -4.244 -10.674 -2.349 1.00 88.94 189 ILE A N 1
ATOM 1532 C CA . ILE A 1 189 ? -4.082 -9.857 -1.139 1.00 88.94 189 ILE A CA 1
ATOM 1533 C C . ILE A 1 189 ? -5.422 -9.364 -0.615 1.00 88.94 189 ILE A C 1
ATOM 1535 O O . ILE A 1 189 ? -5.642 -9.391 0.593 1.00 88.94 189 ILE A O 1
ATOM 1539 N N . PHE A 1 190 ? -6.323 -8.960 -1.499 1.00 91.75 190 PHE A N 1
ATOM 1540 C CA . PHE A 1 190 ? -7.643 -8.499 -1.107 1.00 91.75 190 PHE A CA 1
ATOM 1541 C C . PHE A 1 190 ? -8.453 -9.597 -0.398 1.00 91.75 190 PHE A C 1
ATOM 1543 O O . PHE A 1 190 ? -9.022 -9.350 0.661 1.00 91.75 190 PHE A O 1
ATOM 1550 N N . GLU A 1 191 ? -8.403 -10.836 -0.894 1.00 93.31 191 GLU A N 1
ATOM 1551 C CA . GLU A 1 191 ? -8.987 -12.014 -0.231 1.00 93.31 191 GLU A CA 1
ATOM 1552 C C . GLU A 1 191 ? -8.425 -12.206 1.187 1.00 93.31 191 GLU A C 1
ATOM 1554 O O . GLU A 1 191 ? -9.163 -12.481 2.135 1.00 93.31 191 GLU A O 1
ATOM 1559 N N . ARG A 1 192 ? -7.115 -11.992 1.370 1.00 92.12 192 ARG A N 1
ATOM 1560 C CA . ARG A 1 192 ? -6.496 -12.033 2.703 1.00 92.12 192 ARG A CA 1
ATOM 1561 C C . ARG A 1 192 ? -6.973 -10.895 3.602 1.00 92.12 192 ARG A C 1
ATOM 1563 O O . ARG A 1 192 ? -7.137 -11.129 4.797 1.00 92.12 192 ARG A O 1
ATOM 1570 N N . LEU A 1 193 ? -7.183 -9.690 3.067 1.00 92.75 193 LEU A N 1
ATOM 1571 C CA . LEU A 1 193 ? -7.724 -8.564 3.837 1.00 92.75 193 LEU A CA 1
ATOM 1572 C C . LEU A 1 193 ? -9.145 -8.866 4.318 1.00 92.75 193 LEU A C 1
ATOM 1574 O O . LEU A 1 193 ? -9.409 -8.706 5.506 1.00 92.75 193 LEU A O 1
ATOM 1578 N N . MET A 1 194 ? -10.003 -9.404 3.448 1.00 93.62 194 MET A N 1
ATOM 1579 C CA . MET A 1 194 ? -11.371 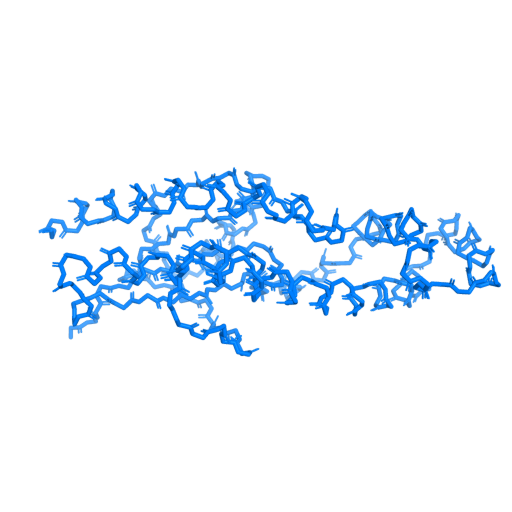-9.809 3.803 1.00 93.62 194 MET A CA 1
ATOM 1580 C C . MET A 1 194 ? -11.421 -10.805 4.961 1.00 93.62 194 MET A C 1
ATOM 1582 O O . MET A 1 194 ? -12.343 -10.770 5.768 1.00 93.62 194 MET A O 1
ATOM 1586 N N . TYR A 1 195 ? -10.417 -11.675 5.072 1.00 92.44 195 TYR A N 1
ATOM 1587 C CA . TYR A 1 195 ? -10.316 -12.615 6.184 1.00 92.44 195 TYR A CA 1
ATOM 1588 C C . TYR A 1 195 ? -9.711 -11.988 7.450 1.00 92.44 195 TYR A C 1
ATOM 1590 O O . TYR A 1 195 ? -10.206 -12.196 8.556 1.00 92.44 195 TYR A O 1
ATOM 1598 N N . LYS A 1 196 ? -8.610 -11.238 7.316 1.00 92.25 196 LYS A N 1
ATOM 1599 C CA . LYS A 1 196 ? -7.812 -10.789 8.470 1.00 92.25 196 LYS A CA 1
ATOM 1600 C C . LYS A 1 196 ? -8.342 -9.519 9.132 1.00 92.25 196 LYS A C 1
ATOM 1602 O O . LYS A 1 196 ? -8.215 -9.389 10.348 1.00 92.25 196 LYS A O 1
ATOM 1607 N N . VAL A 1 197 ? -8.900 -8.589 8.357 1.00 93.44 197 VAL A N 1
ATOM 1608 C CA . VAL A 1 197 ? -9.346 -7.282 8.859 1.00 93.44 197 VAL A CA 1
ATOM 1609 C C . VAL A 1 197 ? -10.495 -7.417 9.867 1.00 93.44 197 VAL A C 1
ATOM 1611 O O . VAL A 1 197 ? -10.350 -6.872 10.962 1.00 93.44 197 VAL A O 1
ATOM 1614 N N . PRO A 1 198 ? -11.575 -8.182 9.600 1.00 93.81 198 PRO A N 1
ATOM 1615 C CA . PRO A 1 198 ? -12.662 -8.335 10.570 1.00 93.81 198 PRO A CA 1
ATOM 1616 C C . PRO A 1 198 ? -12.196 -8.916 11.909 1.00 93.81 198 PRO A C 1
ATOM 1618 O O . PRO A 1 198 ? -12.529 -8.378 12.958 1.00 93.81 198 PRO A O 1
ATOM 1621 N N . GLY A 1 199 ? -11.346 -9.949 11.890 1.00 91.81 199 GLY A N 1
ATOM 1622 C CA . GLY A 1 199 ? -10.828 -10.546 13.125 1.00 91.81 199 GLY A CA 1
ATOM 1623 C C . GLY A 1 199 ? -9.923 -9.606 13.931 1.00 91.81 199 GLY A C 1
ATOM 1624 O O . GLY A 1 199 ? -9.842 -9.717 15.154 1.00 91.81 199 GLY A O 1
ATOM 1625 N N . ALA A 1 200 ? -9.242 -8.668 13.269 1.00 91.81 200 ALA A N 1
ATOM 1626 C CA . ALA A 1 200 ? -8.444 -7.649 13.942 1.00 91.81 200 ALA A CA 1
ATOM 1627 C C . ALA A 1 200 ? -9.321 -6.557 14.573 1.00 91.81 200 ALA A C 1
ATOM 1629 O O . ALA A 1 200 ? -9.037 -6.144 15.693 1.00 91.81 200 ALA A O 1
ATOM 1630 N N . VAL A 1 201 ? -10.408 -6.157 13.898 1.00 92.06 201 VAL A N 1
ATOM 1631 C CA . VAL A 1 201 ? -11.450 -5.286 14.470 1.00 92.06 201 VAL A CA 1
ATOM 1632 C C . VAL A 1 201 ? -12.055 -5.933 15.712 1.00 92.06 201 VAL A C 1
ATOM 1634 O O . VAL A 1 201 ? -12.073 -5.309 16.764 1.00 92.06 201 VAL A O 1
ATOM 1637 N N . ASP A 1 202 ? -12.473 -7.197 15.622 1.00 92.25 202 ASP A N 1
ATOM 1638 C CA . ASP A 1 202 ? -13.064 -7.919 16.754 1.00 92.25 202 ASP A CA 1
ATOM 1639 C C . ASP A 1 202 ? -12.090 -7.987 17.949 1.00 92.25 202 ASP A C 1
ATOM 1641 O O . ASP A 1 202 ? -12.478 -7.762 19.092 1.00 92.25 202 ASP A O 1
ATOM 1645 N N . SER A 1 203 ? -10.799 -8.230 17.685 1.00 89.88 203 SER A N 1
ATOM 1646 C CA . SER A 1 203 ? -9.760 -8.226 18.730 1.00 89.88 203 SER A CA 1
ATOM 1647 C C . SER A 1 203 ? -9.599 -6.843 19.375 1.00 89.88 203 SER A C 1
ATOM 1649 O O . SER A 1 203 ? -9.421 -6.747 20.588 1.00 89.88 203 SER A O 1
ATOM 1651 N N . ALA A 1 204 ? -9.681 -5.777 18.573 1.00 88.38 204 ALA A N 1
ATOM 1652 C CA . ALA A 1 204 ? -9.568 -4.403 19.044 1.00 88.38 204 ALA A CA 1
ATOM 1653 C C . ALA A 1 204 ? -10.742 -3.971 19.927 1.00 88.38 204 ALA A C 1
ATOM 1655 O O . ALA A 1 204 ? -10.538 -3.297 20.934 1.00 88.38 204 ALA A O 1
ATOM 1656 N N . LEU A 1 205 ? -11.958 -4.399 19.585 1.00 89.81 205 LEU A N 1
ATOM 1657 C CA . LEU A 1 205 ? -13.155 -4.149 20.389 1.00 89.81 205 LEU A CA 1
ATOM 1658 C C . LEU A 1 205 ? -13.045 -4.782 21.783 1.00 89.81 205 LEU A C 1
ATOM 1660 O O . LEU A 1 205 ? -13.212 -4.087 22.785 1.00 89.81 205 LEU A O 1
ATOM 1664 N N . ILE A 1 206 ? -12.632 -6.055 21.850 1.00 88.12 206 ILE A N 1
ATOM 1665 C CA . ILE A 1 206 ? -12.422 -6.775 23.118 1.00 88.12 206 ILE A CA 1
ATOM 1666 C C . ILE A 1 206 ? -11.445 -6.021 24.027 1.00 88.12 206 ILE A C 1
ATOM 1668 O O . ILE A 1 206 ? -11.685 -5.885 25.224 1.00 88.12 206 ILE A O 1
ATOM 1672 N N . GLN A 1 207 ? -10.350 -5.511 23.464 1.00 81.81 207 GLN A N 1
ATOM 1673 C CA . GLN A 1 207 ? -9.327 -4.781 24.212 1.00 81.81 207 GLN A CA 1
ATOM 1674 C C . GLN A 1 207 ? -9.834 -3.440 24.757 1.00 81.81 207 GLN A C 1
ATOM 1676 O O . GLN A 1 207 ? -9.510 -3.062 25.885 1.00 81.81 207 GLN A O 1
ATOM 1681 N N . LEU A 1 208 ? -10.691 -2.755 23.999 1.00 81.31 208 LEU A N 1
ATOM 1682 C CA . LEU A 1 208 ? -11.367 -1.539 24.449 1.00 81.31 208 LEU A CA 1
ATOM 1683 C C . LEU A 1 208 ? -12.510 -1.798 25.440 1.00 81.31 208 LEU A C 1
ATOM 1685 O O . LEU A 1 208 ? -13.069 -0.835 25.962 1.00 81.31 208 LEU A O 1
ATOM 1689 N N . HIS A 1 209 ? -12.835 -3.062 25.732 1.00 82.06 209 HIS A N 1
ATOM 1690 C CA . HIS A 1 209 ? -13.993 -3.454 26.542 1.00 82.06 209 HIS A CA 1
ATOM 1691 C C . HIS A 1 209 ? -15.318 -2.905 25.976 1.00 82.06 209 HIS A C 1
ATOM 1693 O O . HIS A 1 209 ? -16.203 -2.495 26.732 1.00 82.06 209 HIS A O 1
ATOM 1699 N N . ILE A 1 210 ? -15.423 -2.886 24.643 1.00 78.44 210 ILE A N 1
ATOM 1700 C CA . ILE A 1 210 ? -16.622 -2.536 23.866 1.00 78.44 210 ILE A CA 1
ATOM 1701 C C . ILE A 1 210 ? -17.204 -3.823 23.293 1.00 78.44 210 ILE A C 1
ATOM 1703 O O . ILE A 1 210 ? -18.417 -4.046 23.494 1.00 78.44 210 ILE A O 1
#

Foldseek 3Di:
DDAQEEEEEEEPLLLFQQLLQLLLCVLCVVVVCPVRYHYFGAYPVVDVPPPVPCQDLVNLCVLLVLCVVCCVVQVLDDPVRVVVVVVCNVVSPSVSSVVSSVSSQVSLSVQSVVLVVVLCVVVVRDDDRDPDGDHDDQAASYEYEYQYAPVCVVVVVVSSVVDPGHYHYQDHLRQYDCRSVGNVSSNVSSVSSNVRSSVSSVSSCVVVVD

Secondary structure (DSSP, 8-state):
---EEEEEEEESTTTTHHHHHHHHHHHHHHTT-TTTEEEEEEEE-S-STTTT-TT-HHHHHHHHHHHHHTHHHH--S-HHHHHHHHHHHHTT-HHHHHHHHHHHHHHHHHHHHHHHHHHHHHTT--S---SSPPPP---TTEEEEE-S-HHHHHHHHHHHHTSS---EEEEE------TTS-HHHHHHHHHHHHHHHHHHHHHHHHHHT-

Sequence (210 aa):
MEKNTFEWTCTGNRGRSEPSRLISLDRLEHYKLLDLINVISSGTQVDDIKSGRARTVEYMDDIINRAVNRNKELGIYTPVELDSLKIVQKNNSINQLNYFFQKATKVFSAEEYGHRQEMLKYFNITGELKSEQEQTIARPETIALFVMEPQHLIKVNEIYSGHSYKPEVIRDLNVSNTFGLGRDAYKAIFERLMYKVPGAVDSALIQLHI

Radius of gyration: 18.55 Å; chains: 1; bounding box: 50×26×53 Å

pLDDT: mean 81.95, std 13.58, range [32.62, 97.44]